Protein AF-A0A9X8CIL0-F1 (afdb_monomer)

Mean predicted aligned error: 16.23 Å

Structure (mmCIF, N/CA/C/O backbone):
data_AF-A0A9X8CIL0-F1
#
_entry.id   AF-A0A9X8CIL0-F1
#
loop_
_atom_site.group_PDB
_atom_site.id
_atom_site.type_symbol
_atom_site.label_atom_id
_atom_site.label_alt_id
_atom_site.label_comp_id
_atom_site.label_asym_id
_atom_site.label_entity_id
_atom_site.label_seq_id
_atom_site.pdbx_PDB_ins_code
_atom_site.Cartn_x
_atom_site.Cartn_y
_atom_site.Cartn_z
_atom_site.occupancy
_atom_site.B_iso_or_equiv
_atom_site.auth_seq_id
_atom_site.auth_comp_id
_atom_site.auth_asym_id
_atom_site.auth_atom_id
_atom_site.pdbx_PDB_model_num
ATOM 1 N N . MET A 1 1 ? 3.714 -6.553 30.410 1.00 63.22 1 MET A N 1
ATOM 2 C CA . MET A 1 1 ? 3.442 -5.427 31.327 1.00 63.22 1 MET A CA 1
ATOM 3 C C . MET A 1 1 ? 3.925 -4.165 30.640 1.00 63.22 1 MET A C 1
ATOM 5 O O . MET A 1 1 ? 5.081 -4.136 30.245 1.00 63.22 1 MET A O 1
ATOM 9 N N . TYR A 1 2 ? 3.040 -3.202 30.401 1.00 79.81 2 TYR A N 1
ATOM 10 C CA . TYR A 1 2 ? 3.332 -2.028 29.572 1.00 79.81 2 TYR A CA 1
ATOM 11 C C . TYR A 1 2 ? 3.562 -0.793 30.448 1.00 79.81 2 TYR A C 1
ATOM 13 O O . TYR A 1 2 ? 2.847 -0.608 31.434 1.00 79.81 2 TYR A O 1
ATOM 21 N N . PHE A 1 3 ? 4.545 0.037 30.103 1.00 85.00 3 PHE A N 1
ATOM 22 C CA . PHE A 1 3 ? 4.843 1.273 30.824 1.00 85.00 3 PHE A CA 1
ATOM 23 C C . PHE A 1 3 ? 4.542 2.475 29.939 1.00 85.00 3 PHE A C 1
ATOM 25 O O . PHE A 1 3 ? 5.151 2.633 28.888 1.00 85.00 3 PHE A O 1
ATOM 32 N N . PHE A 1 4 ? 3.631 3.331 30.386 1.00 86.31 4 PHE A N 1
ATOM 33 C CA . PHE A 1 4 ? 3.422 4.637 29.782 1.00 86.31 4 PHE A CA 1
ATOM 34 C C . PHE A 1 4 ? 4.534 5.583 30.207 1.00 86.31 4 PHE A C 1
ATOM 36 O O . PHE A 1 4 ? 4.760 5.781 31.404 1.00 86.31 4 PHE A O 1
ATOM 43 N N . THR A 1 5 ? 5.202 6.166 29.217 1.00 90.19 5 THR A N 1
ATOM 44 C CA . THR A 1 5 ? 6.208 7.211 29.400 1.00 90.19 5 THR A CA 1
ATOM 45 C C . THR A 1 5 ? 5.587 8.601 29.258 1.00 90.19 5 THR A C 1
ATOM 47 O O . THR A 1 5 ? 4.488 8.759 28.720 1.00 90.19 5 THR A O 1
ATOM 50 N N . GLU A 1 6 ? 6.297 9.643 29.702 1.00 89.88 6 GLU A N 1
ATOM 51 C CA . GLU A 1 6 ? 5.880 11.029 29.452 1.00 89.88 6 GLU A CA 1
ATOM 52 C C . GLU A 1 6 ? 5.698 11.292 27.951 1.00 89.88 6 GLU A C 1
ATOM 54 O O . GLU A 1 6 ? 4.745 11.958 27.543 1.00 89.88 6 GLU A O 1
ATOM 59 N N . LYS A 1 7 ? 6.593 10.751 27.115 1.00 86.56 7 LYS A N 1
ATOM 60 C CA . LYS A 1 7 ? 6.551 10.946 25.663 1.00 86.56 7 LYS A CA 1
ATOM 61 C C . LYS A 1 7 ? 5.244 10.420 25.069 1.00 86.56 7 LYS A C 1
ATOM 63 O O . LYS A 1 7 ? 4.648 11.102 24.233 1.00 86.56 7 LYS A O 1
ATOM 68 N N . ASP A 1 8 ? 4.777 9.265 25.541 1.00 86.62 8 ASP A N 1
ATOM 69 C CA . ASP A 1 8 ? 3.512 8.667 25.106 1.00 86.62 8 ASP A CA 1
ATOM 70 C C . ASP A 1 8 ? 2.330 9.564 25.478 1.00 86.62 8 ASP A C 1
ATOM 72 O O . ASP A 1 8 ? 1.506 9.901 24.626 1.00 86.62 8 ASP A O 1
ATOM 76 N N . LEU A 1 9 ? 2.289 10.030 26.7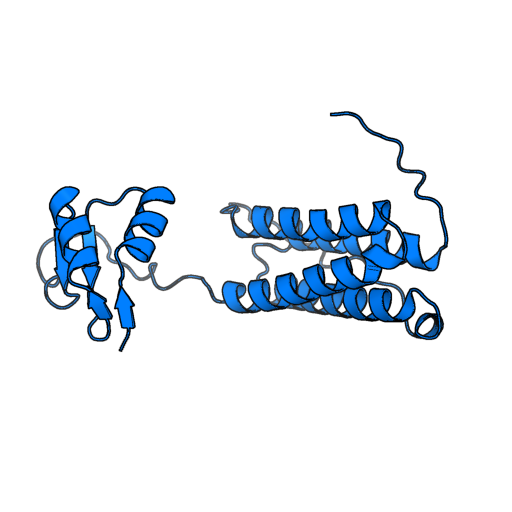29 1.00 87.88 9 LEU A N 1
ATOM 77 C CA . LEU A 1 9 ? 1.224 10.903 27.220 1.00 87.88 9 LEU A CA 1
ATOM 78 C C . LEU A 1 9 ? 1.216 12.265 26.527 1.00 87.88 9 LEU A C 1
ATOM 80 O O . LEU A 1 9 ? 0.153 12.764 26.164 1.00 87.88 9 LEU A O 1
ATOM 84 N N . ARG A 1 10 ? 2.388 12.856 26.280 1.00 86.88 10 ARG A N 1
ATOM 85 C CA . ARG A 1 10 ? 2.525 14.129 25.562 1.00 86.88 10 ARG A CA 1
ATOM 86 C C . ARG A 1 10 ? 2.053 13.997 24.117 1.00 86.88 10 ARG A C 1
ATOM 88 O O . ARG A 1 10 ? 1.384 14.895 23.607 1.00 86.88 10 ARG A O 1
ATOM 95 N N . MET A 1 11 ? 2.372 12.880 23.463 1.00 85.31 11 MET A N 1
ATOM 96 C CA . MET A 1 11 ? 1.901 12.590 22.111 1.00 85.31 11 MET A CA 1
ATOM 97 C C . MET A 1 11 ? 0.379 12.411 22.076 1.00 85.31 11 MET A C 1
ATOM 99 O O . MET A 1 11 ? -0.273 12.997 21.213 1.00 85.31 11 MET A O 1
ATOM 103 N N . MET A 1 12 ? -0.197 11.666 23.026 1.00 86.31 12 MET A N 1
ATOM 104 C CA . MET A 1 12 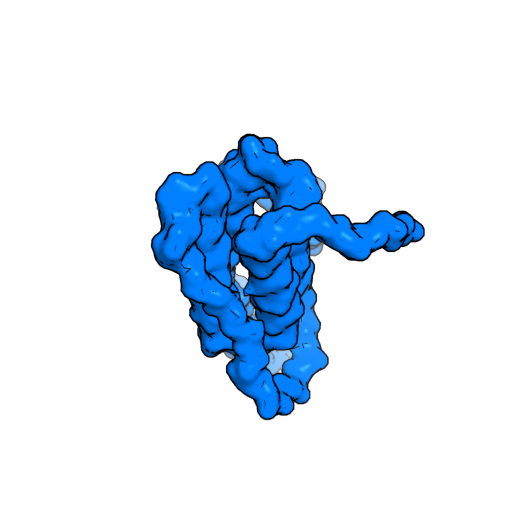? -1.651 11.515 23.155 1.00 86.31 12 MET A CA 1
ATOM 105 C C . MET A 1 12 ? -2.335 12.862 23.408 1.00 86.31 12 MET A C 1
ATOM 107 O O . MET A 1 12 ? -3.288 13.206 22.714 1.00 86.31 12 MET A O 1
ATOM 111 N N . TYR A 1 13 ? -1.798 13.664 24.330 1.00 84.94 13 TYR A N 1
ATOM 112 C CA . TYR A 1 13 ? -2.368 14.955 24.714 1.00 84.94 13 TYR A CA 1
ATOM 113 C C . TYR A 1 13 ? -2.290 15.986 23.579 1.00 84.94 13 TYR A C 1
ATOM 115 O O . TYR A 1 13 ? -3.184 16.814 23.428 1.00 84.94 13 TYR A O 1
ATOM 123 N N . LYS A 1 14 ? -1.242 15.922 22.742 1.00 85.12 14 LYS A N 1
ATOM 124 C CA . LYS A 1 14 ? -1.115 16.753 21.533 1.00 85.12 14 LYS A CA 1
ATOM 125 C C . LYS A 1 14 ? -2.154 16.386 20.470 1.00 85.12 14 LYS A C 1
ATOM 127 O O . LYS A 1 14 ? -2.625 17.277 19.773 1.00 85.12 14 LYS A O 1
ATOM 132 N N . LYS A 1 15 ? -2.490 15.098 20.331 1.00 82.44 15 LYS A N 1
ATOM 133 C CA . LYS A 1 15 ? -3.525 14.632 19.392 1.00 82.44 15 LYS A CA 1
ATOM 134 C C . LYS A 1 15 ? -4.920 15.056 19.847 1.00 82.44 15 LYS A C 1
ATOM 136 O O . LYS A 1 15 ? -5.715 15.507 19.033 1.00 82.44 15 LYS A O 1
ATOM 141 N N . LYS A 1 16 ? -5.210 14.917 21.142 1.00 78.19 16 LYS A N 1
ATOM 142 C CA . LYS A 1 16 ? -6.471 15.341 21.754 1.00 78.19 16 LYS A CA 1
ATOM 143 C C . LYS A 1 16 ? -6.231 15.618 23.231 1.00 78.19 16 LYS A C 1
ATOM 145 O O . LYS A 1 16 ? -5.762 14.737 23.946 1.00 78.19 16 LYS A O 1
ATOM 150 N N . ALA A 1 17 ? -6.561 16.819 23.697 1.00 83.81 17 ALA A N 1
ATOM 151 C CA . ALA A 1 17 ? -6.482 17.126 25.119 1.00 83.81 17 ALA A CA 1
ATOM 152 C C . ALA A 1 17 ? -7.499 16.275 25.900 1.00 83.81 17 ALA A C 1
ATOM 154 O O . ALA A 1 17 ? -8.640 16.106 25.468 1.00 83.81 17 ALA A O 1
ATOM 155 N N . PHE A 1 18 ? -7.084 15.751 27.050 1.00 86.31 18 PHE A N 1
ATOM 156 C CA . PHE A 1 18 ? -7.921 14.956 27.948 1.00 86.31 18 PHE A CA 1
ATOM 157 C C . PHE A 1 18 ? -7.715 15.402 29.395 1.00 86.31 18 PHE A C 1
ATOM 159 O O . PHE A 1 18 ? -6.647 15.891 29.757 1.00 86.31 18 PHE A O 1
ATOM 166 N N . ASN A 1 19 ? -8.749 15.240 30.215 1.00 84.62 19 ASN A N 1
ATOM 167 C CA . ASN A 1 19 ? -8.757 15.556 31.646 1.00 84.62 19 ASN A CA 1
ATOM 168 C C . ASN A 1 19 ? -8.758 14.301 32.533 1.00 84.62 19 ASN A C 1
ATOM 170 O O . ASN A 1 19 ? -8.548 14.412 33.734 1.00 84.62 19 ASN A O 1
ATOM 174 N N . GLN A 1 20 ? -8.943 13.116 31.946 1.00 84.06 20 GLN A N 1
ATOM 175 C CA . GLN A 1 20 ? -8.921 11.838 32.647 1.00 84.06 20 GLN A CA 1
ATOM 176 C C . GLN A 1 20 ? -8.037 10.836 31.898 1.00 84.06 20 GLN A C 1
ATOM 178 O O . GLN A 1 20 ? -8.092 10.738 30.671 1.00 84.06 20 GLN A O 1
ATOM 183 N N . PHE A 1 21 ? -7.237 10.077 32.643 1.00 85.81 21 PHE A N 1
ATOM 184 C CA . PHE A 1 21 ? -6.416 8.982 32.142 1.00 85.81 21 PHE A CA 1
ATOM 185 C C . PHE A 1 21 ? -6.775 7.687 32.880 1.00 85.81 21 PHE A C 1
ATOM 187 O O . PHE A 1 21 ? -6.731 7.618 34.111 1.00 85.81 21 PHE A O 1
ATOM 194 N N . VAL A 1 22 ? -7.161 6.654 32.132 1.00 85.44 22 VAL A N 1
ATOM 195 C CA . VAL A 1 22 ? -7.577 5.365 32.699 1.00 85.44 22 VAL A CA 1
ATOM 196 C C . VAL A 1 22 ? -6.427 4.370 32.589 1.00 85.44 22 VAL A C 1
ATOM 198 O O . VAL A 1 22 ? -5.956 4.087 31.491 1.00 85.44 22 VAL A O 1
ATOM 201 N N . LEU A 1 23 ? -5.989 3.822 33.723 1.00 83.06 23 LEU A N 1
ATOM 202 C CA . LEU A 1 23 ? -4.972 2.770 33.777 1.00 83.06 23 LEU A CA 1
ATOM 203 C C . LEU A 1 23 ? -5.616 1.382 33.801 1.00 83.06 23 LEU A C 1
ATOM 205 O O . LEU A 1 23 ? -6.439 1.064 34.670 1.00 83.06 23 LEU A O 1
ATOM 209 N N . GLU A 1 24 ? -5.198 0.521 32.873 1.00 82.00 24 GLU A N 1
ATOM 210 C CA . GLU A 1 24 ? -5.578 -0.891 32.877 1.00 82.00 24 GLU A CA 1
ATOM 211 C C . GLU A 1 24 ? -4.682 -1.745 33.789 1.00 82.00 24 GLU A C 1
ATOM 213 O O . GLU A 1 24 ? -3.541 -1.399 34.085 1.00 82.00 24 GLU A O 1
ATOM 218 N N . LYS A 1 25 ? -5.170 -2.930 34.197 1.00 73.75 25 LYS A N 1
ATOM 219 C CA . LYS A 1 25 ? -4.505 -3.818 35.181 1.00 73.75 25 LYS A CA 1
ATOM 220 C C . LYS A 1 25 ? -3.065 -4.225 34.812 1.00 73.75 25 LYS A C 1
ATOM 222 O O . LYS A 1 25 ? -2.292 -4.569 35.702 1.00 73.75 25 LYS A O 1
ATOM 227 N N . HIS A 1 26 ? -2.703 -4.196 33.528 1.00 77.44 26 HIS A N 1
ATOM 228 C CA . HIS A 1 26 ? -1.381 -4.596 33.020 1.00 77.44 26 HIS A CA 1
ATOM 229 C C . HIS A 1 26 ? -0.495 -3.411 32.600 1.00 77.44 26 HIS A C 1
ATOM 231 O O . HIS A 1 26 ? 0.595 -3.624 32.050 1.00 77.44 26 HIS A O 1
ATOM 237 N N . GLN A 1 27 ? -0.956 -2.184 32.854 1.00 83.81 27 GLN A N 1
ATOM 238 C CA . GLN A 1 27 ? -0.285 -0.937 32.510 1.00 83.81 27 GLN A CA 1
ATOM 239 C C . GLN A 1 27 ? 0.228 -0.247 33.779 1.00 83.81 27 GLN A C 1
ATOM 241 O O . GLN A 1 27 ? -0.421 -0.262 34.824 1.00 83.81 27 GLN A O 1
ATOM 246 N N . LYS A 1 28 ? 1.408 0.364 33.697 1.00 85.62 28 LYS A N 1
ATOM 247 C CA . LYS A 1 28 ? 1.953 1.229 34.748 1.00 85.62 28 LYS A CA 1
ATOM 248 C C . LYS A 1 28 ? 2.446 2.537 34.151 1.00 85.62 28 LYS A C 1
ATOM 250 O O . LYS A 1 28 ? 2.766 2.608 32.972 1.00 85.62 28 LYS A O 1
ATOM 255 N N . LEU A 1 29 ? 2.518 3.565 34.983 1.00 88.06 29 LEU A N 1
ATOM 256 C CA . LEU A 1 29 ? 3.155 4.832 34.641 1.00 88.06 29 LEU A CA 1
ATOM 257 C C . LEU A 1 29 ? 4.622 4.786 35.064 1.00 88.06 29 LEU A C 1
ATOM 259 O O . LEU A 1 29 ? 4.938 4.274 36.143 1.00 88.06 29 LEU A O 1
ATOM 263 N N . THR A 1 30 ? 5.508 5.352 34.249 1.00 88.75 30 THR A N 1
ATOM 264 C CA . THR A 1 30 ? 6.827 5.756 34.742 1.00 88.75 30 THR A CA 1
ATOM 265 C C . THR A 1 30 ? 6.688 6.956 35.695 1.00 88.75 30 THR A C 1
ATOM 267 O O . THR A 1 30 ? 5.663 7.648 35.674 1.00 88.75 30 THR A O 1
ATOM 270 N N . PRO A 1 31 ? 7.692 7.239 36.545 1.00 87.38 31 PRO A N 1
ATOM 271 C CA . PRO A 1 31 ? 7.674 8.424 37.407 1.00 87.38 31 PRO A CA 1
ATOM 272 C C . PRO A 1 31 ? 7.457 9.730 36.627 1.00 87.38 31 PRO A C 1
ATOM 274 O O . PRO A 1 31 ? 6.641 10.556 37.028 1.00 87.38 31 PRO A O 1
ATOM 277 N N . GLU A 1 32 ? 8.109 9.867 35.471 1.00 85.06 32 GLU A N 1
ATOM 278 C CA . GLU A 1 32 ? 7.969 11.019 34.569 1.00 85.06 32 GLU A CA 1
ATOM 279 C C . GLU A 1 32 ? 6.542 11.145 34.011 1.00 85.06 32 GLU A C 1
ATOM 281 O O . GLU A 1 32 ? 5.958 12.226 33.999 1.00 85.06 32 GLU A O 1
ATOM 286 N N . ALA A 1 33 ? 5.921 10.024 33.629 1.00 88.38 33 ALA A N 1
ATOM 287 C CA . ALA A 1 33 ? 4.539 10.010 33.158 1.00 88.38 33 ALA A CA 1
ATOM 288 C C . ALA A 1 33 ? 3.548 10.436 34.253 1.00 88.38 33 ALA A C 1
ATOM 290 O O . ALA A 1 33 ? 2.592 11.163 33.988 1.00 88.38 33 ALA A O 1
ATOM 291 N N . LYS A 1 34 ? 3.791 10.025 35.503 1.00 86.81 34 LYS A N 1
ATOM 292 C CA . LYS A 1 34 ? 2.981 10.446 36.652 1.00 86.81 34 LYS A CA 1
ATOM 293 C C . LYS A 1 34 ? 3.112 11.953 36.910 1.00 86.81 34 LYS A C 1
ATOM 295 O O . LYS A 1 34 ? 2.104 12.603 37.198 1.00 86.81 34 LYS A O 1
ATOM 300 N N . GLN A 1 35 ? 4.321 12.502 36.773 1.00 85.81 35 GLN A N 1
ATOM 301 C CA . GLN A 1 35 ? 4.572 13.939 36.909 1.00 85.81 35 GLN A CA 1
ATOM 302 C C . GLN A 1 35 ? 3.801 14.732 35.849 1.00 85.81 35 GLN A C 1
ATOM 304 O O . GLN A 1 35 ? 3.056 15.644 36.191 1.00 85.81 35 GLN A O 1
ATOM 309 N N . PHE A 1 36 ? 3.872 14.306 34.586 1.00 89.12 36 PHE A N 1
ATOM 310 C CA . PHE A 1 36 ? 3.152 14.943 33.483 1.00 89.12 36 PHE A CA 1
ATOM 311 C C . PHE A 1 36 ? 1.634 15.029 33.711 1.00 89.12 36 PHE A C 1
ATOM 313 O O . PHE A 1 36 ? 1.028 16.075 33.469 1.00 89.12 36 PHE A O 1
ATOM 320 N N . LEU A 1 37 ? 1.008 13.945 34.187 1.00 88.50 37 LEU A N 1
ATOM 321 C CA . LEU A 1 37 ? -0.432 13.930 34.481 1.00 88.50 37 LEU A CA 1
ATOM 322 C C . LEU A 1 37 ? -0.781 14.885 35.628 1.00 88.50 37 LEU A C 1
ATOM 324 O O . LEU A 1 37 ? -1.788 15.587 35.559 1.00 88.50 37 LEU A O 1
ATOM 328 N N . SER A 1 38 ? 0.084 14.957 36.642 1.00 86.50 38 SER A N 1
ATOM 329 C CA . SER A 1 38 ? -0.092 15.837 37.802 1.00 86.50 38 SER A CA 1
ATOM 330 C C . SER A 1 38 ? 0.020 17.313 37.406 1.00 86.50 38 SER A C 1
ATOM 332 O O . SER A 1 38 ? -0.853 18.110 37.749 1.00 86.50 38 SER A O 1
ATOM 334 N N . ASP A 1 39 ? 1.028 17.665 36.603 1.00 88.56 39 ASP A N 1
ATOM 335 C CA . ASP A 1 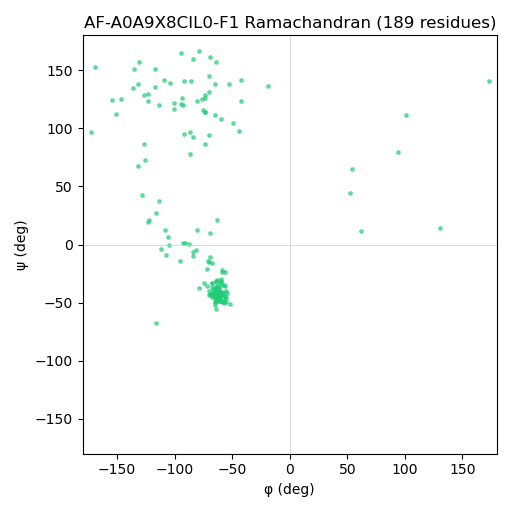39 ? 1.256 19.030 36.107 1.00 88.56 39 ASP A CA 1
ATOM 336 C C . ASP A 1 39 ? 0.077 19.541 35.263 1.00 88.56 39 ASP A C 1
ATOM 338 O O . ASP A 1 39 ? -0.255 20.728 35.273 1.00 88.56 39 ASP A O 1
ATOM 342 N N . ARG A 1 40 ? -0.589 18.634 34.540 1.00 84.44 40 ARG A N 1
ATOM 343 C CA . ARG A 1 40 ? -1.749 18.933 33.690 1.00 84.44 40 ARG A CA 1
ATOM 344 C C . ARG A 1 40 ? -3.096 18.803 34.405 1.00 84.44 40 ARG A C 1
ATOM 346 O O . ARG A 1 40 ? -4.115 19.037 33.759 1.00 84.44 40 ARG A O 1
ATOM 353 N N . LYS A 1 41 ? -3.107 18.465 35.702 1.00 85.25 41 LYS A N 1
ATOM 354 C CA . LYS A 1 41 ? -4.318 18.181 36.496 1.00 85.25 41 LYS A CA 1
ATOM 355 C C . LYS A 1 41 ? -5.226 17.138 35.830 1.00 85.25 41 LYS A C 1
ATOM 357 O O . LYS A 1 41 ? -6.433 17.332 35.726 1.00 85.25 41 LYS A O 1
ATOM 362 N N . 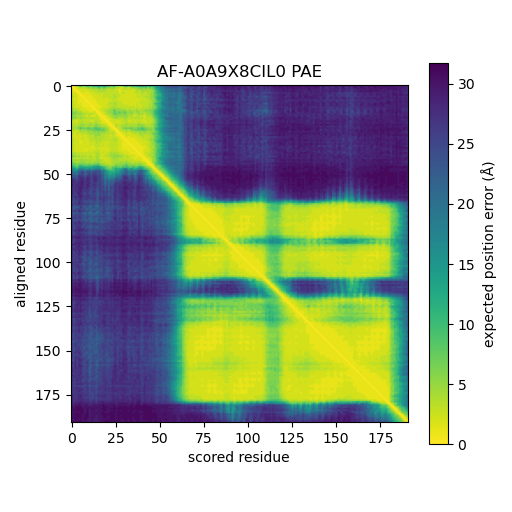ILE A 1 42 ? -4.622 16.069 35.320 1.00 86.25 42 ILE A N 1
ATOM 363 C CA . ILE A 1 42 ? -5.328 14.965 34.673 1.00 86.25 42 ILE A CA 1
ATOM 364 C C . ILE A 1 42 ? -5.581 13.881 35.716 1.00 86.25 42 ILE A C 1
ATOM 366 O O . ILE A 1 42 ? -4.634 13.329 36.282 1.00 86.25 42 ILE A O 1
ATOM 370 N N . ASP A 1 43 ? -6.849 13.549 35.937 1.00 83.19 43 ASP A N 1
ATOM 371 C CA . ASP A 1 43 ? -7.243 12.560 36.934 1.00 83.19 43 ASP A CA 1
ATOM 372 C C . ASP A 1 43 ? -6.906 11.145 36.467 1.00 83.19 43 ASP A C 1
ATOM 374 O O . ASP A 1 43 ? -7.268 10.720 35.367 1.00 83.19 43 ASP A O 1
ATOM 378 N N . VAL A 1 44 ? -6.221 10.390 37.324 1.00 82.19 44 VAL A N 1
ATOM 379 C CA . VAL A 1 44 ? -5.830 9.009 37.039 1.00 82.19 44 VAL A CA 1
ATOM 380 C C . VAL A 1 44 ? -6.794 8.063 37.731 1.00 82.19 44 VAL A C 1
ATOM 382 O O . VAL A 1 44 ? -6.850 8.012 38.956 1.00 82.19 44 VAL A O 1
ATOM 385 N N . THR A 1 45 ? -7.527 7.278 36.947 1.00 79.38 45 THR A N 1
ATOM 386 C CA . THR A 1 45 ? -8.491 6.301 37.476 1.00 79.38 45 THR A CA 1
ATOM 387 C C . THR A 1 45 ? -8.077 4.888 37.104 1.00 79.38 45 THR A C 1
ATOM 389 O O . THR A 1 45 ? -7.688 4.611 35.970 1.00 79.38 45 THR A O 1
ATOM 392 N N . ASN A 1 46 ? -8.151 3.973 38.067 1.00 72.50 46 ASN A N 1
ATOM 393 C CA . ASN A 1 46 ? -7.966 2.553 37.802 1.00 72.50 46 ASN A CA 1
ATOM 394 C C . ASN A 1 46 ? -9.308 1.956 37.372 1.00 72.50 46 ASN A C 1
ATOM 396 O O . ASN A 1 46 ? -10.340 2.257 37.969 1.00 72.50 46 ASN A O 1
ATOM 400 N N . LYS A 1 47 ? -9.294 1.047 36.391 1.00 59.84 47 LYS A N 1
ATOM 401 C CA . LYS A 1 47 ? -10.478 0.344 35.840 1.00 59.84 47 LYS A CA 1
ATOM 402 C C . LYS A 1 47 ? -11.229 -0.563 36.851 1.00 59.84 47 LYS A C 1
ATOM 404 O O . LYS A 1 47 ? -11.886 -1.512 36.448 1.00 59.84 47 LYS A O 1
ATOM 409 N N . LYS A 1 48 ? -11.080 -0.351 38.165 1.00 51.44 48 LYS A N 1
ATOM 410 C CA . LYS A 1 48 ? -11.770 -1.087 39.240 1.00 51.44 48 LYS A CA 1
ATOM 411 C C . LYS A 1 48 ? -12.786 -0.244 40.030 1.00 51.44 48 LYS A C 1
ATOM 413 O O . LYS A 1 48 ? -13.451 -0.813 40.881 1.00 51.44 48 LYS A O 1
ATOM 418 N N . GLU A 1 49 ? -12.924 1.058 39.766 1.00 46.50 49 GLU A N 1
ATOM 419 C CA . GLU A 1 49 ? -13.780 1.957 40.571 1.00 46.50 49 GLU A CA 1
ATOM 420 C C . GLU A 1 49 ? -14.771 2.779 39.729 1.00 46.50 49 GLU A C 1
ATOM 422 O O . GLU A 1 49 ? -14.980 3.967 39.958 1.00 46.50 49 GLU A O 1
ATOM 427 N N . LYS A 1 50 ? -15.405 2.150 38.738 1.00 43.09 50 LYS A N 1
ATOM 428 C CA . LYS A 1 50 ? -16.634 2.684 38.135 1.00 43.09 50 LYS A CA 1
ATOM 429 C C . LYS A 1 50 ? -17.674 1.580 38.046 1.00 43.09 50 LYS A C 1
ATOM 431 O O . LYS A 1 50 ? -18.019 1.141 36.964 1.00 43.09 50 LYS A O 1
ATOM 436 N N . ASP A 1 51 ? -18.140 1.155 39.210 1.00 46.38 51 ASP A N 1
ATOM 437 C CA . ASP A 1 51 ? -19.462 0.566 39.341 1.00 46.38 51 ASP A CA 1
ATOM 438 C C . ASP A 1 51 ? -20.181 1.336 40.451 1.00 46.38 51 ASP A C 1
ATOM 440 O O . ASP A 1 51 ? -19.659 1.468 41.558 1.00 46.38 51 ASP A O 1
ATOM 444 N N . ILE A 1 52 ? -21.393 1.791 40.126 1.00 46.31 52 ILE A N 1
ATOM 445 C CA . ILE A 1 52 ? -22.413 2.446 40.962 1.00 46.31 52 ILE A CA 1
ATOM 446 C C . ILE A 1 52 ? -22.487 3.985 40.829 1.00 46.31 52 ILE A C 1
ATOM 448 O O . ILE A 1 52 ? -21.656 4.733 41.335 1.00 46.31 52 ILE A O 1
ATOM 452 N N . ALA A 1 53 ? -23.619 4.397 40.234 1.00 39.50 53 ALA A N 1
ATOM 453 C CA . ALA A 1 53 ? -24.271 5.715 40.214 1.00 39.50 53 ALA A CA 1
ATOM 454 C C . ALA A 1 53 ? -23.963 6.658 39.031 1.00 39.50 53 ALA A C 1
ATOM 456 O O . ALA A 1 53 ? -23.275 7.663 39.17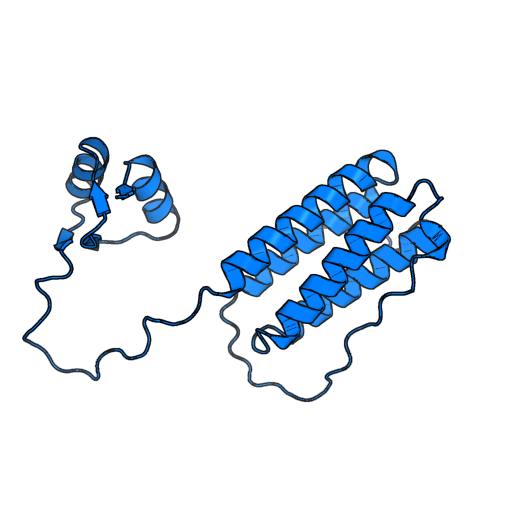8 1.00 39.50 53 ALA A O 1
ATOM 457 N N . ASN A 1 54 ? -24.598 6.434 37.875 1.00 35.00 54 ASN A N 1
ATOM 458 C CA . ASN A 1 54 ? -25.867 7.100 37.532 1.00 35.00 54 ASN A CA 1
ATOM 459 C C . ASN A 1 54 ? -26.293 6.804 36.086 1.00 35.00 54 ASN A C 1
ATOM 461 O O . ASN A 1 54 ? -25.476 6.762 35.177 1.00 35.00 54 ASN A O 1
ATOM 465 N N . ASN A 1 55 ? -27.604 6.612 35.938 1.00 42.59 55 ASN A N 1
ATOM 466 C CA . ASN A 1 55 ? -28.359 6.332 34.720 1.00 42.59 55 ASN A CA 1
ATOM 467 C C . ASN A 1 55 ? -27.948 7.158 33.491 1.00 42.59 55 ASN A C 1
ATOM 469 O O . ASN A 1 55 ? -28.088 8.375 33.506 1.00 42.59 55 ASN A O 1
ATOM 473 N N . GLU A 1 56 ? -27.591 6.459 32.417 1.00 35.78 56 GLU A N 1
ATOM 474 C CA . GLU A 1 56 ? -28.077 6.596 31.033 1.00 35.78 56 GLU A CA 1
ATOM 475 C C . GLU A 1 56 ? -27.541 5.376 30.252 1.00 35.78 56 GLU A C 1
ATOM 477 O O . GLU A 1 56 ? -26.575 4.774 30.716 1.00 35.78 56 GLU A O 1
ATOM 482 N N . PRO A 1 57 ? -28.200 4.897 29.175 1.00 43.69 57 PRO A N 1
ATOM 483 C CA . PRO A 1 57 ? -28.006 3.538 28.669 1.00 43.69 57 PRO A CA 1
ATOM 484 C C . PRO A 1 57 ? -26.549 3.309 28.268 1.00 43.69 57 PRO A C 1
ATOM 486 O O . PRO A 1 57 ? -26.043 3.836 27.274 1.00 43.69 57 PRO A O 1
ATOM 489 N N . ASP A 1 58 ? -25.898 2.516 29.107 1.00 34.69 58 ASP A N 1
ATOM 490 C CA . ASP A 1 58 ? -24.480 2.254 29.091 1.00 34.69 58 ASP A CA 1
ATOM 491 C C . ASP A 1 58 ? -24.138 1.293 27.944 1.00 34.69 58 ASP A C 1
ATOM 493 O O . ASP A 1 58 ? -24.569 0.144 27.880 1.00 34.69 58 ASP A O 1
ATOM 497 N N . THR A 1 59 ? -23.359 1.838 27.013 1.00 39.66 59 THR A N 1
ATOM 498 C CA . THR A 1 59 ? -22.053 1.276 26.648 1.00 39.66 59 THR A CA 1
ATOM 499 C C . THR A 1 59 ? -21.990 -0.200 26.232 1.00 39.66 59 THR A C 1
ATOM 501 O O . THR A 1 59 ? -21.205 -0.984 26.751 1.00 39.66 59 THR A O 1
ATOM 504 N N . GLU A 1 60 ? -22.635 -0.528 25.110 1.00 40.78 60 GLU A N 1
ATOM 505 C CA . GLU A 1 60 ? -22.134 -1.577 24.194 1.00 40.78 60 GLU A CA 1
ATOM 506 C C . GLU A 1 60 ? -21.230 -1.027 23.063 1.00 40.78 60 GLU A C 1
ATOM 508 O O . GLU A 1 60 ? -20.721 -1.782 22.241 1.00 40.78 60 GLU A O 1
ATOM 513 N N . LYS A 1 61 ? -20.956 0.287 23.009 1.00 42.88 61 LYS A N 1
ATOM 514 C CA . LYS A 1 61 ? -20.248 0.943 21.881 1.00 42.88 61 LYS A CA 1
ATOM 515 C C . LYS A 1 61 ? -18.862 1.523 22.199 1.00 42.88 61 LYS A C 1
ATOM 517 O O . LYS A 1 61 ? -18.496 2.572 21.680 1.00 42.88 61 LYS A O 1
ATOM 522 N N . GLN A 1 62 ? -18.064 0.868 23.040 1.00 36.31 62 GLN A N 1
ATOM 523 C CA . GLN A 1 62 ? -16.635 1.220 23.193 1.00 36.31 62 GLN A CA 1
ATOM 524 C C . GLN A 1 62 ? -15.683 0.046 22.922 1.00 36.31 62 GLN A C 1
ATOM 526 O O . GLN A 1 62 ? -14.515 0.083 23.298 1.00 36.31 62 GLN A O 1
ATOM 531 N N . ALA A 1 63 ? -16.176 -0.975 22.215 1.00 42.62 63 ALA A N 1
ATOM 532 C CA . ALA A 1 63 ? -15.388 -2.074 21.654 1.00 42.62 63 ALA A CA 1
ATOM 533 C C . ALA A 1 63 ? -15.427 -2.096 20.109 1.00 42.62 63 ALA A C 1
ATOM 535 O O . ALA A 1 63 ? -15.286 -3.141 19.488 1.00 42.62 63 ALA A O 1
ATOM 536 N N . THR A 1 64 ? -15.624 -0.940 19.478 1.00 42.19 64 THR A N 1
ATOM 537 C CA . THR A 1 64 ? -15.618 -0.742 18.018 1.00 42.19 64 THR A CA 1
ATOM 538 C C . THR A 1 64 ? -14.549 0.319 17.727 1.00 42.19 64 THR A C 1
ATOM 540 O O . THR A 1 64 ? -14.583 1.362 18.366 1.00 42.19 64 THR A O 1
ATOM 543 N N . ASN A 1 65 ? -13.568 0.225 16.833 1.00 53.53 65 ASN A N 1
ATOM 544 C CA . ASN A 1 65 ? -13.313 -0.659 15.706 1.00 53.53 65 ASN A CA 1
ATOM 545 C C . ASN A 1 65 ? -11.874 -0.312 15.228 1.00 53.53 65 ASN A C 1
ATOM 547 O O . ASN A 1 65 ? -11.677 0.706 14.567 1.00 53.53 65 ASN A O 1
ATOM 551 N N . THR A 1 66 ? -10.843 -1.054 15.649 1.00 65.38 66 THR A N 1
ATOM 552 C CA . THR A 1 66 ? -9.431 -0.811 15.254 1.00 65.38 66 THR A CA 1
ATOM 553 C C . THR A 1 66 ? -8.787 -2.025 14.589 1.00 65.38 66 THR A C 1
ATOM 555 O O . THR A 1 66 ? -7.565 -2.136 14.512 1.00 65.38 66 THR A O 1
ATOM 558 N N . GLU A 1 67 ? -9.598 -2.939 14.059 1.00 77.56 67 GLU A N 1
ATOM 559 C CA . GLU A 1 67 ? -9.107 -4.112 13.330 1.00 77.56 67 GLU A CA 1
ATOM 560 C C . GLU A 1 67 ? -8.372 -3.716 12.041 1.00 77.56 67 GLU A C 1
ATOM 562 O O . GLU A 1 67 ? -7.373 -4.337 11.671 1.00 77.56 67 GLU A O 1
ATOM 567 N N . TRP A 1 68 ? -8.777 -2.612 11.406 1.00 83.31 68 TRP A N 1
ATOM 568 C CA . TRP A 1 68 ? -8.111 -2.073 10.221 1.00 83.31 68 TRP A CA 1
ATOM 569 C C . TRP A 1 68 ? -6.702 -1.530 10.497 1.00 83.31 68 TRP A C 1
ATOM 571 O O . TRP A 1 68 ? -5.943 -1.376 9.544 1.00 83.31 68 TRP A O 1
ATOM 581 N N . ILE A 1 69 ? -6.299 -1.282 11.756 1.00 87.94 69 ILE A N 1
ATOM 582 C CA . ILE A 1 69 ? -4.944 -0.785 12.070 1.00 87.94 69 ILE A CA 1
ATOM 583 C C . ILE A 1 69 ? -3.883 -1.772 11.577 1.00 87.94 69 ILE A C 1
ATOM 585 O O . ILE A 1 69 ? -2.912 -1.362 10.950 1.00 87.94 69 ILE A O 1
ATOM 589 N N . GLY A 1 70 ? -4.077 -3.074 11.812 1.00 89.50 70 GLY A N 1
ATOM 590 C CA . GLY A 1 70 ? -3.123 -4.089 11.358 1.00 89.50 70 GLY A CA 1
ATOM 591 C C . GLY A 1 70 ? -3.009 -4.129 9.834 1.00 89.50 70 GLY A C 1
ATOM 592 O O . GLY A 1 70 ? -1.906 -4.165 9.293 1.00 89.50 70 GLY A O 1
ATOM 593 N N . TYR A 1 71 ? -4.146 -4.052 9.140 1.00 92.00 71 TYR A N 1
ATOM 594 C CA . TYR A 1 71 ? -4.179 -3.980 7.680 1.00 92.00 71 TYR A CA 1
ATOM 595 C C . TYR A 1 71 ? -3.497 -2.722 7.151 1.00 92.00 71 TYR A C 1
ATOM 597 O O . TYR A 1 71 ? -2.725 -2.802 6.199 1.00 92.00 71 TYR A O 1
ATOM 605 N N . LYS A 1 72 ? -3.754 -1.579 7.792 1.00 92.25 72 LYS A N 1
ATOM 606 C CA . LYS A 1 72 ? -3.143 -0.302 7.450 1.00 92.25 72 LYS A CA 1
ATOM 607 C C . LYS A 1 72 ? -1.625 -0.374 7.555 1.00 92.25 72 LYS A C 1
ATOM 609 O O . LYS A 1 72 ? -0.965 -0.004 6.601 1.00 92.25 72 LYS A O 1
ATOM 614 N N . GLU A 1 73 ? -1.068 -0.875 8.656 1.00 93.19 73 GLU A N 1
ATOM 615 C CA . GLU A 1 73 ? 0.393 -0.947 8.816 1.00 93.19 73 GLU A CA 1
ATOM 616 C C . GLU A 1 73 ? 1.049 -1.838 7.750 1.00 93.19 73 GLU A C 1
ATOM 618 O O . GLU A 1 73 ? 2.080 -1.478 7.180 1.00 93.19 73 GLU A O 1
ATOM 623 N N . VAL A 1 74 ? 0.426 -2.977 7.422 1.00 95.38 74 VAL A N 1
ATOM 624 C CA . VAL A 1 74 ? 0.906 -3.844 6.335 1.00 95.38 74 VAL A CA 1
ATOM 625 C C . VAL A 1 74 ? 0.828 -3.113 4.996 1.00 95.38 74 VAL A C 1
ATOM 627 O O . VAL A 1 74 ? 1.814 -3.079 4.264 1.00 95.38 74 VAL A O 1
ATOM 630 N N . LEU A 1 75 ? -0.308 -2.492 4.684 1.00 95.69 75 LEU A N 1
ATOM 631 C CA . LEU A 1 75 ? -0.506 -1.742 3.448 1.00 95.69 75 LEU A CA 1
ATOM 632 C C . LEU A 1 75 ? 0.508 -0.597 3.307 1.00 95.69 75 LEU A C 1
ATOM 634 O O . LEU A 1 75 ? 1.180 -0.514 2.280 1.00 95.69 75 LEU A O 1
ATOM 638 N N . SER A 1 76 ? 0.678 0.214 4.351 1.00 95.50 76 SER A N 1
ATOM 639 C CA . SER A 1 76 ? 1.651 1.306 4.399 1.00 95.50 76 SER A CA 1
ATOM 640 C C . SER A 1 76 ? 3.075 0.804 4.169 1.00 95.50 76 SER A C 1
ATOM 642 O O . SER A 1 76 ? 3.832 1.395 3.402 1.00 95.50 76 SER A O 1
ATOM 644 N N . SER A 1 77 ? 3.450 -0.332 4.768 1.00 96.62 77 SER A N 1
ATOM 645 C CA . SER A 1 77 ? 4.779 -0.914 4.550 1.00 96.62 77 SER A CA 1
ATOM 646 C C . SER A 1 77 ? 5.022 -1.308 3.086 1.00 96.62 77 SER A C 1
ATOM 648 O O . SER A 1 77 ? 6.094 -1.034 2.546 1.00 96.62 77 SER A O 1
ATOM 650 N N . GLU A 1 78 ? 4.017 -1.874 2.410 1.00 97.06 78 GLU A N 1
ATOM 651 C CA . GLU A 1 78 ? 4.127 -2.260 0.999 1.00 97.06 78 GLU A CA 1
ATOM 652 C C . GLU A 1 78 ? 4.138 -1.040 0.065 1.00 97.06 78 GLU A C 1
ATOM 654 O O . GLU A 1 78 ? 4.863 -1.044 -0.932 1.00 97.06 78 GLU A O 1
ATOM 659 N N . ILE A 1 79 ? 3.387 0.019 0.393 1.00 96.62 79 ILE A N 1
ATOM 660 C CA . ILE A 1 79 ? 3.397 1.288 -0.353 1.00 96.62 79 ILE A CA 1
ATOM 661 C C . ILE A 1 79 ? 4.764 1.970 -0.244 1.00 96.62 79 ILE A C 1
ATOM 663 O O . ILE A 1 79 ? 5.315 2.407 -1.255 1.00 96.62 79 ILE A O 1
ATOM 667 N N . LEU A 1 80 ? 5.349 2.027 0.954 1.00 95.31 80 LEU A N 1
ATOM 668 C CA . LEU A 1 80 ? 6.678 2.607 1.153 1.00 95.31 80 LEU A CA 1
ATOM 669 C C . LEU A 1 80 ? 7.762 1.806 0.426 1.00 95.31 80 LEU A C 1
ATOM 671 O O . LEU A 1 80 ? 8.665 2.389 -0.173 1.00 95.31 80 LEU A O 1
ATOM 675 N N . GLU A 1 81 ? 7.667 0.478 0.412 1.00 95.12 81 GLU A N 1
ATOM 676 C CA . GLU A 1 81 ? 8.588 -0.344 -0.372 1.00 95.12 81 GLU A CA 1
ATOM 677 C C . GLU A 1 81 ? 8.427 -0.107 -1.881 1.00 95.12 81 GLU A C 1
ATOM 679 O O . GLU A 1 81 ? 9.426 0.039 -2.587 1.00 95.12 81 GLU A O 1
ATOM 684 N N . ALA A 1 82 ? 7.191 0.018 -2.376 1.00 95.38 82 ALA A N 1
ATOM 685 C CA . ALA A 1 82 ? 6.935 0.407 -3.761 1.00 95.38 82 ALA A CA 1
ATOM 686 C C . ALA A 1 82 ? 7.543 1.786 -4.080 1.00 95.38 82 ALA A C 1
ATOM 688 O O . ALA A 1 82 ? 8.193 1.949 -5.112 1.00 95.38 82 ALA A O 1
ATOM 689 N N . TYR A 1 83 ? 7.419 2.761 -3.177 1.00 94.25 83 TYR A N 1
ATOM 690 C CA . TYR A 1 83 ? 8.073 4.062 -3.320 1.00 94.25 83 TYR A CA 1
ATOM 691 C C . TYR A 1 83 ? 9.599 3.920 -3.475 1.00 94.25 83 TYR A C 1
ATOM 693 O O . TYR A 1 83 ? 10.163 4.446 -4.437 1.00 94.25 83 TYR A O 1
ATOM 701 N N . PHE A 1 84 ? 10.261 3.158 -2.596 1.00 92.38 84 PHE A N 1
ATOM 702 C CA . PHE A 1 84 ? 11.714 2.948 -2.663 1.00 92.38 84 PHE A CA 1
ATOM 703 C C . PHE A 1 84 ? 12.163 2.252 -3.955 1.00 92.38 84 PHE A C 1
ATOM 705 O O . PHE A 1 84 ? 13.219 2.572 -4.503 1.00 92.38 84 PHE A O 1
ATOM 712 N N . LEU A 1 85 ? 11.373 1.305 -4.466 1.00 92.25 85 LEU A N 1
ATOM 713 C CA . LEU A 1 85 ? 11.666 0.641 -5.739 1.00 92.25 85 LEU A CA 1
ATOM 714 C C . LEU A 1 85 ? 11.484 1.586 -6.930 1.00 92.25 85 LEU A C 1
ATOM 716 O O . LEU A 1 85 ? 12.298 1.574 -7.853 1.00 92.25 85 LEU A O 1
ATOM 720 N N . GLY A 1 86 ? 10.446 2.424 -6.901 1.00 88.44 86 GLY A N 1
ATOM 721 C CA . GLY A 1 86 ? 10.165 3.389 -7.959 1.00 88.44 86 GLY A CA 1
ATOM 722 C C . GLY A 1 86 ? 11.134 4.569 -8.005 1.00 88.44 86 GLY A C 1
ATOM 723 O O . GLY A 1 86 ? 11.262 5.193 -9.061 1.00 88.44 86 GLY A O 1
ATOM 724 N N . GLU A 1 87 ? 11.832 4.873 -6.904 1.00 84.38 87 GLU A N 1
ATOM 725 C CA . GLU A 1 87 ? 12.744 6.027 -6.812 1.00 84.38 87 GLU A CA 1
ATOM 726 C C . GLU A 1 87 ? 13.859 5.937 -7.857 1.00 84.38 87 GLU A C 1
ATOM 728 O O . GLU A 1 87 ? 14.290 6.941 -8.418 1.00 84.38 87 GLU A O 1
ATOM 733 N N . LYS A 1 88 ? 14.258 4.707 -8.188 1.00 74.06 88 LYS A N 1
ATOM 734 C CA . LYS A 1 88 ? 15.284 4.400 -9.189 1.00 74.06 88 LYS A CA 1
ATOM 735 C C . LYS A 1 88 ? 14.769 4.427 -10.631 1.00 74.06 88 LYS A C 1
ATOM 737 O O . LYS A 1 88 ? 15.557 4.221 -11.547 1.00 74.06 88 LYS A O 1
ATOM 742 N N . ILE A 1 89 ? 13.464 4.619 -10.825 1.00 76.44 89 ILE A N 1
ATOM 743 C CA . ILE A 1 89 ? 12.774 4.432 -12.104 1.00 76.44 89 ILE A CA 1
ATOM 744 C C . ILE A 1 89 ? 12.205 5.769 -12.595 1.00 76.44 89 ILE A C 1
ATOM 746 O O . ILE A 1 89 ? 12.669 6.296 -13.603 1.00 76.44 89 ILE A O 1
ATOM 750 N N . LYS A 1 90 ? 11.200 6.329 -11.904 1.00 80.12 90 LYS A N 1
ATOM 751 C CA . LYS A 1 90 ? 10.457 7.522 -12.359 1.00 80.12 90 LYS A CA 1
ATOM 752 C C . LYS A 1 90 ? 9.925 8.346 -11.177 1.00 80.12 90 LYS A C 1
ATOM 754 O O . LYS A 1 90 ? 8.966 7.944 -10.522 1.00 80.12 90 LYS A O 1
ATOM 759 N N . HIS A 1 91 ? 10.462 9.556 -10.979 1.00 79.50 91 HIS A N 1
ATOM 760 C CA . HIS A 1 91 ? 10.077 10.460 -9.877 1.00 79.50 91 HIS A CA 1
ATOM 761 C C . HIS A 1 91 ? 8.587 10.854 -9.850 1.00 79.50 91 HIS A C 1
ATOM 763 O O . HIS A 1 91 ? 8.004 11.005 -8.779 1.00 79.50 91 HIS A O 1
ATOM 769 N N . LYS A 1 92 ? 7.940 11.018 -11.012 1.00 84.75 92 LYS A N 1
ATOM 770 C CA . LYS A 1 92 ? 6.499 11.336 -11.063 1.00 84.75 92 LYS A CA 1
ATOM 771 C C . LYS A 1 92 ? 5.642 10.183 -10.530 1.00 84.75 92 LYS A C 1
ATOM 773 O O . LYS A 1 92 ? 4.685 10.405 -9.796 1.00 84.75 92 LYS A O 1
ATOM 778 N N . ILE A 1 93 ? 6.022 8.950 -10.861 1.00 88.19 93 ILE A N 1
ATOM 779 C CA . ILE A 1 93 ? 5.314 7.739 -10.437 1.00 88.19 93 ILE A CA 1
ATOM 780 C C . ILE A 1 93 ? 5.474 7.530 -8.933 1.00 88.19 93 ILE A C 1
ATOM 782 O O . ILE A 1 93 ? 4.496 7.246 -8.248 1.00 88.19 93 ILE A O 1
ATOM 786 N N . THR A 1 94 ? 6.675 7.735 -8.390 1.00 89.25 94 THR A N 1
ATOM 787 C CA . THR A 1 94 ? 6.885 7.614 -6.941 1.00 89.25 94 THR A CA 1
ATOM 788 C C . THR A 1 94 ? 6.112 8.636 -6.139 1.00 89.25 94 THR A C 1
ATOM 790 O O . THR A 1 94 ? 5.580 8.293 -5.086 1.00 89.25 94 THR A O 1
ATOM 793 N N . HIS A 1 95 ? 6.001 9.870 -6.631 1.00 89.44 95 HIS A N 1
ATOM 794 C CA . HIS A 1 95 ? 5.179 10.870 -5.967 1.00 89.44 95 HIS A CA 1
ATOM 795 C C . HIS A 1 95 ? 3.714 10.423 -5.886 1.00 89.44 95 HIS A C 1
ATOM 797 O O . HIS A 1 95 ? 3.125 10.470 -4.810 1.00 89.44 95 HIS A O 1
ATOM 803 N N . ARG A 1 96 ? 3.154 9.893 -6.981 1.00 93.75 96 ARG A N 1
ATOM 804 C CA . ARG A 1 96 ? 1.785 9.352 -7.009 1.00 93.75 96 ARG A CA 1
ATOM 805 C C . ARG A 1 96 ? 1.602 8.162 -6.061 1.00 93.75 96 ARG A C 1
ATOM 807 O O . ARG A 1 96 ? 0.610 8.110 -5.345 1.00 93.75 96 ARG A O 1
ATOM 814 N N . ILE A 1 97 ? 2.586 7.262 -5.975 1.00 94.25 97 ILE A N 1
ATOM 815 C CA . ILE A 1 97 ? 2.582 6.158 -4.996 1.00 94.25 97 ILE A CA 1
ATOM 816 C C . ILE A 1 97 ? 2.537 6.700 -3.561 1.00 94.25 97 ILE A C 1
ATOM 818 O O . ILE A 1 97 ? 1.775 6.198 -2.740 1.00 94.25 97 ILE A O 1
ATOM 822 N N . LEU A 1 98 ? 3.306 7.748 -3.254 1.00 92.12 98 LEU A N 1
ATOM 823 C CA . LEU A 1 98 ? 3.279 8.373 -1.931 1.00 92.12 98 LEU A CA 1
ATOM 824 C C . LEU A 1 98 ? 1.942 9.080 -1.653 1.00 92.12 98 LEU A C 1
ATOM 826 O O . LEU A 1 98 ? 1.472 9.077 -0.518 1.00 92.12 98 LEU A O 1
ATOM 830 N N . LEU A 1 99 ? 1.297 9.653 -2.673 1.00 93.00 99 LEU A N 1
ATOM 831 C CA . LEU A 1 99 ? -0.034 10.242 -2.523 1.00 93.00 99 LEU A CA 1
ATOM 832 C C . LEU A 1 99 ? -1.093 9.191 -2.158 1.00 93.00 99 LEU A C 1
ATOM 834 O O . LEU A 1 99 ? -1.978 9.504 -1.360 1.00 93.00 99 LEU A O 1
ATOM 838 N N . LEU A 1 100 ? -0.973 7.939 -2.623 1.00 93.94 100 LEU A N 1
ATOM 839 C CA . LEU A 1 100 ? -1.866 6.854 -2.184 1.00 93.94 100 LEU A CA 1
ATOM 840 C C . LEU A 1 100 ? -1.849 6.689 -0.658 1.00 93.94 100 LEU A C 1
ATOM 842 O O . LEU A 1 100 ? -2.911 6.598 -0.046 1.00 93.94 100 LEU A O 1
ATOM 846 N N . GLU A 1 101 ? -0.662 6.715 -0.040 1.00 92.38 101 GLU A N 1
ATOM 847 C CA . GLU A 1 101 ? -0.494 6.645 1.420 1.00 92.38 101 GLU A CA 1
ATOM 848 C C . GLU A 1 101 ? -1.302 7.748 2.113 1.00 92.38 101 GLU A C 1
ATOM 850 O O . GLU A 1 101 ? -2.024 7.505 3.082 1.00 92.38 101 GLU A O 1
ATOM 855 N N . THR A 1 102 ? -1.214 8.979 1.603 1.00 90.88 102 THR A N 1
ATOM 856 C CA . THR A 1 102 ? -1.945 10.114 2.176 1.00 90.88 102 THR A CA 1
ATOM 857 C C . THR A 1 102 ? -3.457 9.973 2.008 1.00 90.88 102 THR A C 1
ATOM 859 O O . THR A 1 102 ? -4.189 10.206 2.972 1.00 90.88 102 THR A O 1
ATOM 862 N N . SER A 1 103 ? -3.922 9.508 0.846 1.00 92.12 103 SER A N 1
ATOM 863 C CA . SER A 1 103 ? -5.343 9.281 0.563 1.00 92.12 103 SER A CA 1
ATOM 864 C C . SER A 1 103 ? -5.936 8.193 1.457 1.00 92.12 103 SER A C 1
ATOM 866 O O . SER A 1 103 ? -6.996 8.395 2.045 1.00 92.12 103 SER A O 1
ATOM 868 N N . ILE A 1 104 ? -5.224 7.077 1.646 1.00 93.12 104 ILE A N 1
ATOM 869 C CA . ILE A 1 104 ? -5.640 5.986 2.541 1.00 93.12 104 ILE A CA 1
ATOM 870 C C . ILE A 1 104 ? -5.738 6.482 3.984 1.00 93.12 104 ILE A C 1
ATOM 872 O O . ILE A 1 104 ? -6.719 6.215 4.677 1.00 93.12 104 ILE A O 1
ATOM 876 N N . ASN A 1 105 ? -4.731 7.224 4.448 1.00 90.50 105 ASN A N 1
ATOM 877 C CA . ASN A 1 105 ? -4.713 7.766 5.803 1.00 90.50 105 ASN A CA 1
ATOM 878 C C . ASN A 1 105 ? -5.870 8.734 6.052 1.00 90.50 105 ASN A C 1
ATOM 880 O O . ASN A 1 105 ? -6.488 8.685 7.116 1.00 90.50 105 ASN A O 1
ATOM 884 N N . HIS A 1 106 ? -6.158 9.597 5.081 1.00 89.06 106 HIS A N 1
ATOM 885 C CA . HIS A 1 106 ? -7.272 10.529 5.143 1.00 89.06 106 HIS A CA 1
ATOM 886 C C . HIS A 1 106 ? -8.616 9.791 5.167 1.00 89.06 106 HIS A C 1
ATOM 888 O O . HIS A 1 106 ? -9.410 10.027 6.073 1.00 89.06 106 HIS A O 1
ATOM 894 N N . MET A 1 107 ? -8.823 8.843 4.248 1.00 89.69 107 MET A N 1
ATOM 895 C CA . MET A 1 107 ? -10.027 8.008 4.169 1.00 89.69 107 MET A CA 1
ATOM 896 C C . MET A 1 107 ? -10.301 7.267 5.484 1.00 89.69 107 MET A C 1
ATOM 898 O O . MET A 1 107 ? -11.396 7.358 6.020 1.00 89.69 107 MET A O 1
ATOM 902 N N . LEU A 1 108 ? -9.300 6.586 6.052 1.00 87.44 108 LEU A N 1
ATOM 903 C CA . LEU A 1 108 ? -9.464 5.830 7.304 1.00 87.44 108 LEU A CA 1
ATOM 904 C C . LEU A 1 108 ? -9.630 6.722 8.546 1.00 87.44 108 LEU A C 1
ATOM 906 O O . LEU A 1 108 ? -9.980 6.226 9.614 1.00 87.44 108 LEU A O 1
ATOM 910 N N . SER A 1 109 ? -9.324 8.019 8.437 1.00 82.19 109 SER A N 1
ATOM 911 C CA . SER A 1 109 ? -9.472 8.986 9.534 1.00 82.19 109 SER A CA 1
ATOM 912 C C . SER A 1 109 ? -10.796 9.753 9.484 1.00 82.19 109 SER A C 1
ATOM 914 O O . SER A 1 109 ? -11.144 10.412 10.463 1.00 82.19 109 SER A O 1
ATOM 916 N N . GLN A 1 110 ? -11.511 9.703 8.359 1.00 75.94 110 GLN A N 1
ATOM 917 C CA . GLN A 1 110 ? -12.830 10.306 8.204 1.00 75.94 110 GLN A CA 1
ATOM 918 C C . GLN A 1 110 ? -13.875 9.359 8.813 1.00 75.94 110 GLN A C 1
ATOM 920 O O . GLN A 1 110 ? -13.971 8.194 8.434 1.00 75.94 110 GLN A O 1
ATOM 925 N N . GLU A 1 111 ? -14.665 9.844 9.774 1.00 56.81 111 GLU A N 1
ATOM 926 C CA . GLU A 1 111 ? -15.872 9.139 10.222 1.00 56.81 111 GLU A CA 1
ATOM 927 C C . GLU A 1 111 ? -16.940 9.296 9.129 1.00 56.81 111 GLU A C 1
ATOM 929 O O . GLU A 1 111 ? -17.718 10.252 9.139 1.00 56.81 111 GLU A O 1
ATOM 934 N N . GLU A 1 112 ? -16.953 8.409 8.130 1.00 58.44 112 GLU A N 1
ATOM 935 C CA . GLU A 1 112 ? -17.948 8.501 7.062 1.00 58.44 112 GLU A CA 1
ATOM 936 C C . GLU A 1 112 ? -19.339 8.062 7.539 1.00 58.44 112 GLU A C 1
ATOM 938 O O . GLU A 1 112 ? -19.623 6.906 7.851 1.00 58.44 112 GLU A O 1
ATOM 943 N N . ASN A 1 113 ? -20.235 9.048 7.551 1.00 50.38 113 ASN A N 1
ATOM 944 C CA . ASN A 1 113 ? -21.680 8.915 7.642 1.00 50.38 113 ASN A CA 1
ATOM 945 C C . ASN A 1 113 ? -22.232 8.735 6.219 1.00 50.38 113 ASN A C 1
ATOM 947 O O . ASN A 1 113 ? -22.755 9.678 5.628 1.00 50.38 113 ASN A O 1
ATOM 951 N N . SER A 1 114 ? -22.122 7.550 5.625 1.00 51.69 114 SER A N 1
ATOM 952 C CA . SER A 1 114 ? -22.928 7.266 4.436 1.00 51.69 114 SER A CA 1
ATOM 953 C C . SER A 1 114 ? -23.334 5.800 4.350 1.00 51.69 114 SER A C 1
ATOM 955 O O . SER A 1 114 ? -22.535 4.872 4.423 1.00 51.69 114 SER A O 1
ATOM 957 N N . LYS A 1 115 ? -24.649 5.598 4.240 1.00 60.16 115 LYS A N 1
ATOM 958 C CA . LYS A 1 115 ? -25.236 4.366 3.730 1.00 60.16 115 LYS A CA 1
ATOM 959 C C . LYS A 1 115 ? -25.293 4.522 2.222 1.00 60.16 115 LYS A C 1
ATOM 961 O O . LYS A 1 115 ? -26.268 5.094 1.751 1.00 60.16 115 LYS A O 1
ATOM 966 N N . GLU A 1 116 ? -24.332 3.995 1.480 1.00 55.47 116 GLU A N 1
ATOM 967 C CA . GLU A 1 116 ? -24.558 3.760 0.057 1.00 55.47 116 GLU A CA 1
ATOM 968 C C . GLU A 1 116 ? -24.041 2.398 -0.397 1.00 55.47 116 GLU A C 1
ATOM 970 O O . GLU A 1 116 ? -22.960 1.931 -0.050 1.00 55.47 116 GLU A O 1
ATOM 975 N N . THR A 1 117 ? -24.911 1.752 -1.165 1.00 49.72 117 THR A N 1
ATOM 976 C CA . THR A 1 117 ? -24.775 0.447 -1.803 1.00 49.72 117 THR A CA 1
ATOM 977 C C . THR A 1 117 ? -24.822 0.624 -3.317 1.00 49.72 117 THR A C 1
ATOM 979 O O . THR A 1 117 ? -25.592 1.455 -3.799 1.00 49.72 117 THR A O 1
ATOM 982 N N . SER A 1 118 ? -24.153 -0.284 -4.040 1.00 49.88 118 SER A N 1
ATOM 983 C CA . SER A 1 118 ? -24.689 -1.051 -5.195 1.00 49.88 118 SER A CA 1
ATOM 984 C C . SER A 1 118 ? -23.869 -1.104 -6.492 1.00 49.88 118 SER A C 1
ATOM 986 O O . SER A 1 118 ? -24.375 -1.614 -7.489 1.00 49.88 118 SER A O 1
ATOM 988 N N . ASP A 1 119 ? -22.590 -0.723 -6.499 1.00 56.41 119 ASP A N 1
ATOM 989 C CA . ASP A 1 119 ? -21.697 -1.129 -7.599 1.00 56.41 119 ASP A CA 1
ATOM 990 C C . ASP A 1 119 ? -20.434 -1.805 -7.069 1.00 56.41 119 ASP A C 1
ATOM 992 O O . ASP A 1 119 ? -19.416 -1.162 -6.910 1.00 56.41 119 ASP A O 1
ATOM 996 N N . ASP A 1 120 ? -20.443 -3.113 -6.822 1.00 61.75 120 ASP A N 1
ATOM 997 C CA . ASP A 1 120 ? -19.276 -3.863 -6.301 1.00 61.75 120 ASP A CA 1
ATOM 998 C C . ASP A 1 120 ? -18.100 -4.002 -7.295 1.00 61.75 120 ASP A C 1
ATOM 1000 O O . ASP A 1 120 ? -17.156 -4.768 -7.076 1.00 61.75 120 ASP A O 1
ATOM 1004 N N . ARG A 1 121 ? -18.135 -3.289 -8.425 1.00 76.81 121 ARG A N 1
ATOM 1005 C CA . ARG A 1 121 ? -17.102 -3.370 -9.459 1.00 76.81 121 ARG A CA 1
ATOM 1006 C C . ARG A 1 121 ? -15.927 -2.458 -9.135 1.00 76.81 121 ARG A C 1
ATOM 1008 O O . ARG A 1 121 ? -15.889 -1.291 -9.512 1.00 76.81 121 ARG A O 1
ATOM 1015 N N . PHE A 1 122 ? -14.940 -3.031 -8.458 1.00 83.00 122 PHE A N 1
ATOM 1016 C CA . PHE A 1 122 ? -13.623 -2.419 -8.333 1.00 83.00 122 PHE A CA 1
ATOM 1017 C C . PHE A 1 122 ? -12.881 -2.436 -9.681 1.00 83.00 122 PHE A C 1
ATOM 1019 O O . PHE A 1 122 ? -13.025 -3.401 -10.441 1.00 83.00 122 PHE A O 1
ATOM 1026 N N . PRO A 1 123 ? -12.076 -1.398 -9.980 1.00 87.25 123 PRO A N 1
ATOM 1027 C CA . PRO A 1 123 ? -11.168 -1.399 -11.123 1.00 87.25 123 PRO A CA 1
ATOM 1028 C C . PRO A 1 123 ? -10.277 -2.643 -11.111 1.00 87.25 123 PRO A C 1
ATOM 1030 O O . PRO A 1 123 ? -9.787 -3.038 -10.056 1.00 87.25 123 PRO A O 1
ATOM 1033 N N . VAL A 1 124 ? -10.067 -3.263 -12.272 1.00 88.31 124 VAL A N 1
ATOM 1034 C CA . VAL A 1 124 ? -9.254 -4.480 -12.385 1.00 88.31 124 VAL A CA 1
ATOM 1035 C C . VAL A 1 124 ? -7.817 -4.097 -12.704 1.00 88.31 124 VAL A C 1
ATOM 1037 O O . VAL A 1 124 ? -7.549 -3.508 -13.747 1.00 88.31 124 VAL A O 1
ATOM 1040 N N . CYS A 1 125 ? -6.890 -4.477 -11.828 1.00 87.50 125 CYS A N 1
ATOM 1041 C CA . CYS A 1 125 ? -5.464 -4.346 -12.101 1.00 87.50 125 CYS A CA 1
ATOM 1042 C C . CYS A 1 125 ? -5.032 -5.347 -13.182 1.00 87.50 125 CYS A C 1
ATOM 1044 O O . CYS A 1 125 ? -5.364 -6.536 -13.115 1.00 87.50 125 CYS A O 1
ATOM 1046 N N . GLN A 1 126 ? -4.297 -4.867 -14.184 1.00 86.62 126 GLN A N 1
ATOM 1047 C CA . GLN A 1 126 ? -3.774 -5.713 -15.251 1.00 86.62 126 GLN A CA 1
ATOM 1048 C C . GLN A 1 126 ? -2.766 -6.750 -14.735 1.00 86.62 126 GLN A C 1
ATOM 1050 O O . GLN A 1 126 ? -2.128 -6.591 -13.693 1.00 86.62 126 GLN A O 1
ATOM 1055 N N . ASN A 1 127 ? -2.602 -7.838 -15.489 1.00 85.56 127 ASN A N 1
ATOM 1056 C CA . ASN A 1 127 ? -1.649 -8.878 -15.128 1.00 85.56 127 ASN A CA 1
ATOM 1057 C C . ASN A 1 127 ? -0.208 -8.404 -15.378 1.00 85.56 127 ASN A C 1
ATOM 1059 O O . ASN A 1 127 ? 0.212 -8.239 -16.521 1.00 85.56 127 ASN A O 1
ATOM 1063 N N . VAL A 1 128 ? 0.562 -8.247 -14.301 1.00 89.50 128 VAL A N 1
ATOM 1064 C CA . VAL A 1 128 ? 1.950 -7.773 -14.360 1.00 89.50 128 VAL A CA 1
ATOM 1065 C C . VAL A 1 128 ? 2.988 -8.888 -14.570 1.00 89.50 128 VAL A C 1
ATOM 1067 O O . VAL A 1 128 ? 4.181 -8.600 -14.658 1.00 89.50 128 VAL A O 1
ATOM 1070 N N . SER A 1 129 ? 2.585 -10.163 -14.685 1.00 88.38 129 SER A N 1
ATOM 1071 C CA . SER A 1 129 ? 3.517 -11.304 -14.746 1.00 88.38 129 SER A CA 1
ATOM 1072 C C . SER A 1 129 ? 4.494 -11.242 -15.924 1.00 88.38 129 SER A C 1
ATOM 1074 O O . SER A 1 129 ? 5.635 -11.681 -15.807 1.00 88.38 129 SER A O 1
ATOM 1076 N N . SER A 1 130 ? 4.070 -10.674 -17.054 1.00 87.62 130 SER A N 1
ATOM 1077 C CA . SER A 1 130 ? 4.912 -10.480 -18.243 1.00 87.62 130 SER A CA 1
ATOM 1078 C C . SER A 1 130 ? 6.005 -9.424 -18.064 1.00 87.62 130 SER A C 1
ATOM 1080 O O . SER A 1 130 ? 6.933 -9.383 -18.864 1.00 87.62 130 SER A O 1
ATOM 1082 N N . TYR A 1 131 ? 5.921 -8.591 -17.024 1.00 88.44 131 TYR A N 1
ATOM 1083 C CA . TYR A 1 131 ? 6.833 -7.471 -16.777 1.00 88.44 131 TYR A CA 1
ATOM 1084 C C . TYR A 1 131 ? 7.830 -7.750 -15.648 1.00 88.44 131 TYR A C 1
ATOM 1086 O O . TYR A 1 131 ? 8.672 -6.909 -15.355 1.00 88.44 131 TYR A O 1
ATOM 1094 N N . VAL A 1 132 ? 7.774 -8.930 -15.019 1.00 87.25 132 VAL A N 1
ATOM 1095 C CA . VAL A 1 132 ? 8.615 -9.285 -13.858 1.00 87.25 132 VAL A CA 1
ATOM 1096 C C . VAL A 1 132 ? 10.114 -9.219 -14.173 1.00 87.25 132 VAL A C 1
ATOM 1098 O O . VAL A 1 132 ? 10.910 -8.924 -13.287 1.00 87.25 132 VAL A O 1
ATOM 1101 N N . VAL A 1 133 ? 10.501 -9.467 -15.427 1.00 87.44 133 VAL A N 1
ATOM 1102 C CA . VAL A 1 133 ? 11.901 -9.410 -15.884 1.00 87.44 133 VAL A CA 1
ATOM 1103 C C . VAL A 1 133 ? 12.372 -8.000 -16.259 1.00 87.44 133 VAL A C 1
ATOM 1105 O O . VAL A 1 133 ? 13.565 -7.803 -16.482 1.00 87.44 133 VAL A O 1
ATOM 1108 N N . ASN A 1 134 ? 11.460 -7.026 -16.340 1.00 89.00 134 ASN A N 1
ATOM 1109 C CA . ASN A 1 134 ? 11.793 -5.645 -16.679 1.00 89.00 134 ASN A CA 1
ATOM 1110 C C . ASN A 1 134 ? 12.378 -4.912 -15.467 1.00 89.00 134 ASN A C 1
ATOM 1112 O O . ASN A 1 134 ? 12.238 -5.352 -14.323 1.00 89.00 134 ASN A O 1
ATOM 1116 N N . LEU A 1 135 ? 12.980 -3.744 -15.714 1.00 87.94 135 LEU A N 1
ATOM 1117 C CA . LEU A 1 135 ? 13.508 -2.878 -14.657 1.00 87.94 135 LEU A CA 1
ATOM 1118 C C . LEU A 1 135 ? 12.422 -2.510 -13.630 1.00 87.94 135 LEU A C 1
ATOM 1120 O O . LEU A 1 135 ? 12.691 -2.441 -12.433 1.00 87.94 135 LEU A O 1
ATOM 1124 N N . GLU A 1 136 ? 11.186 -2.331 -14.096 1.00 90.69 136 GLU A N 1
ATOM 1125 C CA . GLU A 1 136 ? 10.017 -1.995 -13.287 1.00 90.69 136 GLU A CA 1
ATOM 1126 C C . GLU A 1 136 ? 9.334 -3.212 -12.649 1.00 90.69 136 GLU A C 1
ATOM 1128 O O . GLU A 1 136 ? 8.430 -3.046 -11.830 1.00 90.69 136 GLU A O 1
ATOM 1133 N N . GLY A 1 137 ? 9.762 -4.433 -12.978 1.00 91.56 137 GLY A N 1
ATOM 1134 C CA . GLY A 1 137 ? 9.158 -5.679 -12.502 1.00 91.56 137 GLY A CA 1
ATOM 1135 C C . GLY A 1 137 ? 9.000 -5.752 -10.978 1.00 91.56 137 GLY A C 1
ATOM 1136 O O . GLY A 1 137 ? 7.885 -5.987 -10.506 1.00 91.56 137 GLY A O 1
ATOM 1137 N N . PRO A 1 138 ? 10.056 -5.490 -10.181 1.00 92.94 138 PRO A N 1
ATOM 1138 C CA . PRO A 1 138 ? 9.951 -5.477 -8.721 1.00 92.94 138 PRO A CA 1
ATOM 1139 C C . PRO A 1 138 ? 8.907 -4.482 -8.194 1.00 92.94 138 PRO A C 1
ATOM 1141 O O . PRO A 1 138 ? 8.147 -4.811 -7.282 1.00 92.94 138 PRO A O 1
ATOM 1144 N N . LEU A 1 139 ? 8.837 -3.286 -8.790 1.00 94.38 139 LEU A N 1
ATOM 1145 C CA . LEU A 1 139 ? 7.848 -2.268 -8.437 1.00 94.38 139 LEU A CA 1
ATOM 1146 C C . LEU A 1 139 ? 6.428 -2.755 -8.752 1.00 94.38 139 LEU A C 1
ATOM 1148 O O . LEU A 1 139 ? 5.545 -2.680 -7.902 1.00 94.38 139 LEU A O 1
ATOM 1152 N N . LEU A 1 140 ? 6.213 -3.293 -9.952 1.00 94.31 140 LEU A N 1
ATOM 1153 C CA . LEU A 1 140 ? 4.910 -3.788 -10.390 1.00 94.31 140 LEU A CA 1
ATOM 1154 C C . LEU A 1 140 ? 4.392 -4.931 -9.509 1.00 94.31 140 LEU A C 1
ATOM 1156 O O . LEU A 1 140 ? 3.212 -4.950 -9.164 1.00 94.31 140 LEU A O 1
ATOM 1160 N N . VAL A 1 141 ? 5.268 -5.843 -9.077 1.00 94.31 141 VAL A N 1
ATOM 1161 C CA . VAL A 1 141 ? 4.908 -6.912 -8.130 1.00 94.31 141 VAL A CA 1
ATOM 1162 C C . VAL A 1 141 ? 4.456 -6.330 -6.788 1.00 94.31 141 VAL A C 1
ATOM 1164 O O . VAL A 1 141 ? 3.473 -6.798 -6.208 1.00 94.31 141 VAL A O 1
ATOM 1167 N N . LYS A 1 142 ? 5.128 -5.282 -6.298 1.00 95.00 142 LYS A N 1
ATOM 1168 C CA . LYS A 1 142 ? 4.718 -4.599 -5.065 1.00 95.00 142 LYS A CA 1
ATOM 1169 C C . LYS A 1 142 ? 3.371 -3.904 -5.218 1.00 95.00 142 LYS A C 1
ATOM 1171 O O . LYS A 1 142 ? 2.495 -4.110 -4.384 1.00 95.00 142 LYS A O 1
ATOM 1176 N N . LEU A 1 143 ? 3.152 -3.180 -6.313 1.00 95.81 143 LEU A N 1
ATOM 1177 C CA . LEU A 1 143 ? 1.868 -2.531 -6.593 1.00 95.81 143 LEU A CA 1
ATOM 1178 C C . LEU A 1 143 ? 0.722 -3.542 -6.762 1.00 95.81 143 LEU A C 1
ATOM 1180 O O . LEU A 1 143 ? -0.385 -3.297 -6.285 1.00 95.81 143 LEU A O 1
ATOM 1184 N N . GLN A 1 144 ? 0.982 -4.717 -7.342 1.00 95.62 144 GLN A N 1
ATOM 1185 C CA . GLN A 1 144 ? 0.000 -5.805 -7.396 1.00 95.62 144 GLN A CA 1
ATOM 1186 C C . GLN A 1 144 ? -0.377 -6.306 -5.992 1.00 95.62 144 GLN A C 1
ATOM 1188 O O . GLN A 1 144 ? -1.547 -6.590 -5.723 1.00 95.62 144 GLN A O 1
ATOM 1193 N N . LYS A 1 145 ? 0.592 -6.397 -5.075 1.00 95.81 145 LYS A N 1
ATOM 1194 C CA . LYS A 1 145 ? 0.329 -6.771 -3.680 1.00 95.81 145 LYS A CA 1
ATOM 1195 C C . LYS A 1 145 ? -0.481 -5.700 -2.948 1.00 95.81 145 LYS A C 1
ATOM 1197 O O . LYS A 1 145 ? -1.443 -6.049 -2.267 1.00 95.81 145 LYS A O 1
ATOM 1202 N N . VAL A 1 146 ? -0.142 -4.421 -3.133 1.00 97.38 146 VAL A N 1
ATOM 1203 C CA . VAL A 1 146 ? -0.916 -3.276 -2.615 1.00 97.38 146 VAL A CA 1
ATOM 1204 C C . VAL A 1 146 ? -2.364 -3.349 -3.110 1.00 97.38 146 VAL A C 1
ATOM 1206 O O . VAL A 1 146 ? -3.286 -3.275 -2.302 1.00 97.38 146 VAL A O 1
ATOM 1209 N N . TYR A 1 147 ? -2.576 -3.597 -4.405 1.00 97.00 147 TYR A N 1
ATOM 1210 C CA . TYR A 1 147 ? -3.909 -3.776 -4.986 1.00 97.00 147 TYR A CA 1
ATOM 1211 C C . TYR A 1 147 ? -4.684 -4.909 -4.299 1.00 97.00 147 TYR A C 1
ATOM 1213 O O . TYR A 1 147 ? -5.821 -4.718 -3.870 1.00 97.00 147 TYR A O 1
ATOM 1221 N N . GLY A 1 148 ? -4.055 -6.077 -4.130 1.00 95.12 148 GLY A N 1
ATOM 1222 C CA . GLY A 1 148 ? -4.672 -7.214 -3.447 1.00 95.12 148 GLY A CA 1
ATOM 1223 C C . GLY A 1 148 ? -5.073 -6.895 -2.003 1.00 95.12 148 GLY A C 1
ATOM 1224 O O . GLY A 1 148 ? -6.178 -7.239 -1.586 1.00 95.12 148 GLY A O 1
ATOM 1225 N N . LEU A 1 149 ? -4.209 -6.200 -1.257 1.00 96.00 149 LEU A N 1
ATOM 1226 C CA . LEU A 1 149 ? -4.498 -5.761 0.110 1.00 96.00 149 LEU A CA 1
ATOM 1227 C C . LEU A 1 149 ? -5.656 -4.760 0.159 1.00 96.00 149 LEU A C 1
ATOM 1229 O O . LEU A 1 149 ? -6.545 -4.924 0.989 1.00 96.00 149 LEU A O 1
ATOM 1233 N N . LEU A 1 150 ? -5.698 -3.784 -0.750 1.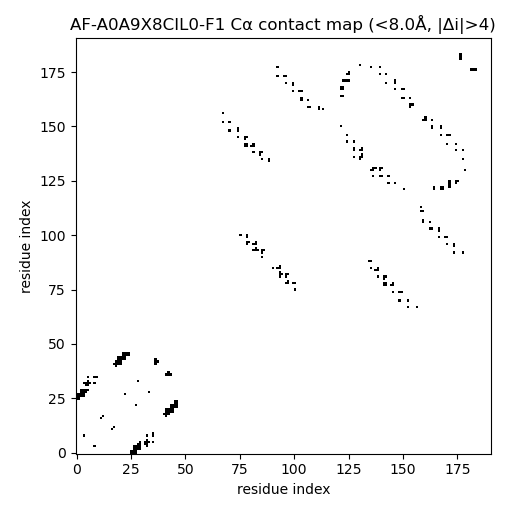00 95.25 150 LEU A N 1
ATOM 1234 C CA . LEU A 1 150 ? -6.805 -2.830 -0.845 1.00 95.25 150 LEU A CA 1
ATOM 1235 C C . LEU A 1 150 ? -8.133 -3.534 -1.143 1.00 95.25 150 LEU A C 1
ATOM 1237 O O . LEU A 1 150 ? -9.130 -3.255 -0.485 1.00 95.25 150 LEU A O 1
ATOM 1241 N N . CYS A 1 151 ? -8.156 -4.493 -2.074 1.00 93.25 151 CYS A N 1
ATOM 1242 C CA . CYS A 1 151 ? -9.357 -5.285 -2.351 1.00 93.25 151 CYS A CA 1
ATOM 1243 C C . CYS A 1 151 ? -9.805 -6.120 -1.142 1.00 93.25 151 CYS A C 1
ATOM 1245 O O . CYS A 1 151 ? -11.004 -6.275 -0.913 1.00 93.25 151 CYS A O 1
ATOM 1247 N N . LEU A 1 152 ? -8.860 -6.676 -0.377 1.00 93.19 152 LEU A N 1
ATOM 1248 C CA . LEU A 1 152 ? -9.172 -7.394 0.859 1.00 93.19 152 LEU A CA 1
ATOM 1249 C C . LEU A 1 152 ? -9.768 -6.444 1.896 1.00 93.19 152 LEU A C 1
ATOM 1251 O O . LEU A 1 152 ? -10.838 -6.726 2.423 1.00 93.19 152 LEU A O 1
ATOM 1255 N N . MET A 1 153 ? -9.126 -5.302 2.137 1.00 92.81 153 MET A N 1
ATOM 1256 C CA . MET A 1 153 ? -9.619 -4.305 3.083 1.00 92.81 153 MET A CA 1
ATOM 1257 C C . MET A 1 153 ? -10.994 -3.765 2.688 1.00 92.81 153 MET A C 1
ATOM 1259 O O . MET A 1 153 ? -11.853 -3.661 3.550 1.00 92.81 153 MET A O 1
ATOM 1263 N N . ALA A 1 154 ? -11.246 -3.504 1.405 1.00 90.69 154 ALA A N 1
ATOM 1264 C CA . ALA A 1 154 ? -12.544 -3.028 0.931 1.00 90.69 154 ALA A CA 1
ATOM 1265 C C . ALA A 1 154 ? -13.683 -4.031 1.170 1.00 90.69 154 ALA A C 1
ATOM 1267 O O . ALA A 1 154 ? -14.826 -3.634 1.384 1.00 90.69 154 ALA A O 1
ATOM 1268 N N . ARG A 1 155 ? -13.377 -5.335 1.149 1.00 89.75 155 ARG A N 1
ATOM 1269 C CA . ARG A 1 155 ? -14.336 -6.398 1.486 1.00 89.75 155 ARG A CA 1
ATOM 1270 C C . ARG A 1 155 ? -14.517 -6.562 2.991 1.00 89.75 155 ARG A C 1
ATOM 1272 O O . ARG A 1 155 ? -15.624 -6.853 3.430 1.00 89.75 155 ARG A O 1
ATOM 1279 N N . THR A 1 156 ? -13.440 -6.416 3.758 1.00 90.50 156 THR A N 1
ATOM 1280 C CA . THR A 1 156 ? -13.457 -6.553 5.221 1.00 90.50 156 THR A CA 1
ATOM 1281 C C . THR A 1 156 ? -14.097 -5.345 5.904 1.00 90.50 156 THR A C 1
ATOM 1283 O O . THR A 1 156 ? -14.762 -5.517 6.919 1.00 90.50 156 THR A O 1
ATOM 1286 N N . PHE A 1 157 ? -13.938 -4.149 5.330 1.00 88.69 157 PHE A N 1
ATOM 1287 C CA . PHE A 1 157 ? -14.436 -2.878 5.860 1.00 88.69 157 PHE A CA 1
ATOM 1288 C C . PHE A 1 157 ? -15.297 -2.148 4.808 1.00 88.69 157 PHE A C 1
ATOM 1290 O O . PHE A 1 157 ? -14.845 -1.162 4.206 1.00 88.69 157 PHE A O 1
ATOM 1297 N N . PRO A 1 158 ? -16.524 -2.636 4.528 1.00 86.75 158 PRO A N 1
ATOM 1298 C CA . PRO A 1 158 ? -17.408 -2.056 3.516 1.00 86.75 158 PRO A CA 1
ATOM 1299 C C . PRO A 1 158 ? -17.759 -0.585 3.766 1.00 86.75 158 PRO A C 1
ATOM 1301 O O . PRO A 1 158 ? -18.078 0.133 2.817 1.00 86.75 158 PRO A O 1
ATOM 1304 N N . GLU A 1 159 ? -17.671 -0.127 5.018 1.00 84.81 159 GLU A N 1
ATOM 1305 C CA . GLU A 1 159 ? -17.880 1.267 5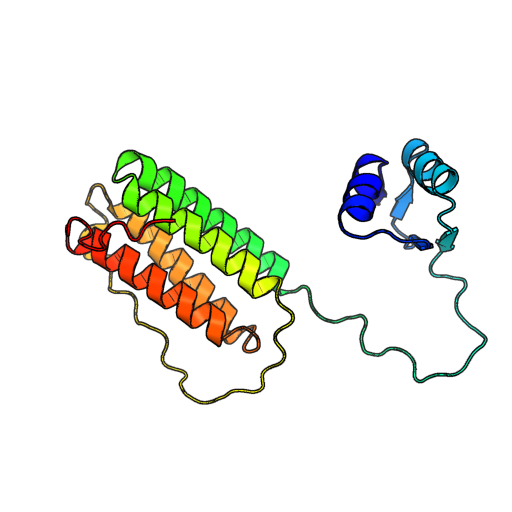.417 1.00 84.81 159 GLU A CA 1
ATOM 1306 C C . GLU A 1 159 ? -16.926 2.254 4.725 1.00 84.81 159 GLU A C 1
ATOM 1308 O O . GLU A 1 159 ? -17.272 3.419 4.592 1.00 84.81 159 GLU A O 1
ATOM 1313 N N . PHE A 1 160 ? -15.775 1.794 4.219 1.00 87.81 160 PHE A N 1
ATOM 1314 C CA . PHE A 1 160 ? -14.811 2.616 3.473 1.00 87.81 160 PHE A CA 1
ATOM 1315 C C . PHE A 1 160 ? -14.775 2.283 1.972 1.00 87.81 160 PHE A C 1
ATOM 1317 O O . PHE A 1 160 ? -13.842 2.661 1.262 1.00 87.81 160 PHE A O 1
ATOM 1324 N N . SER A 1 161 ? -15.747 1.519 1.465 1.00 86.31 161 SER A N 1
ATOM 1325 C CA . SER A 1 161 ? -15.720 0.968 0.100 1.00 86.31 161 SER A CA 1
ATOM 1326 C C . SER A 1 161 ? -15.593 2.029 -1.000 1.00 86.31 161 SER A C 1
ATOM 1328 O O . SER A 1 161 ? -14.914 1.784 -2.003 1.00 86.31 161 SER A O 1
ATOM 1330 N N . HIS A 1 162 ? -16.196 3.208 -0.815 1.00 86.75 162 HIS A N 1
ATOM 1331 C CA . HIS A 1 162 ? -16.062 4.333 -1.739 1.00 86.75 162 HIS A CA 1
ATOM 1332 C C . HIS A 1 162 ? -14.614 4.831 -1.804 1.00 86.75 162 HIS A C 1
ATOM 1334 O O . HIS A 1 162 ? -14.008 4.812 -2.875 1.00 86.75 162 HIS A O 1
ATOM 1340 N N . GLY A 1 163 ? -14.021 5.179 -0.660 1.00 89.81 163 GLY A N 1
ATOM 1341 C CA . GLY A 1 163 ? -12.632 5.634 -0.618 1.00 89.81 163 GLY A CA 1
ATOM 1342 C C . GLY A 1 163 ? -11.647 4.571 -1.120 1.00 89.81 163 GLY A C 1
ATOM 1343 O O . GLY A 1 163 ? -10.720 4.886 -1.867 1.00 89.81 163 GLY A O 1
ATOM 1344 N N . PHE A 1 164 ? -11.881 3.286 -0.821 1.00 92.50 164 PHE A N 1
ATOM 1345 C CA . PHE A 1 164 ? -11.056 2.214 -1.380 1.00 92.50 164 PHE A CA 1
ATOM 1346 C C . PHE A 1 164 ? -11.143 2.156 -2.904 1.00 92.50 164 PHE A C 1
ATOM 1348 O O . PHE A 1 164 ? -10.133 1.891 -3.552 1.00 92.50 164 PHE A O 1
ATOM 1355 N N . ARG A 1 165 ? -12.312 2.416 -3.499 1.00 91.06 165 ARG A N 1
ATOM 1356 C CA . ARG A 1 165 ? -12.464 2.449 -4.958 1.00 91.06 165 ARG A CA 1
ATOM 1357 C C . ARG A 1 165 ? -11.641 3.566 -5.583 1.00 91.06 165 ARG A C 1
ATOM 1359 O O . ARG A 1 165 ? -10.988 3.315 -6.592 1.00 91.06 165 ARG A O 1
ATOM 1366 N N . GLU A 1 166 ? -11.649 4.756 -4.992 1.00 91.88 166 GLU A N 1
ATOM 1367 C CA . GLU A 1 166 ? -10.849 5.886 -5.474 1.00 91.88 166 GLU A CA 1
ATOM 1368 C C . GLU A 1 166 ? -9.352 5.562 -5.428 1.00 91.88 166 GLU A C 1
ATOM 1370 O O . GLU A 1 166 ? -8.650 5.697 -6.432 1.00 91.88 166 GLU A O 1
ATOM 1375 N N . VAL A 1 167 ? -8.879 5.034 -4.294 1.00 94.81 167 VAL A N 1
ATOM 1376 C CA . VAL A 1 167 ? -7.476 4.628 -4.116 1.00 94.81 167 VAL A CA 1
ATOM 1377 C C . VAL A 1 167 ? -7.092 3.511 -5.091 1.00 94.81 167 VAL A C 1
ATOM 1379 O O . VAL A 1 167 ? -6.029 3.567 -5.707 1.00 94.81 167 VAL A O 1
ATOM 1382 N N . ILE A 1 168 ? -7.951 2.502 -5.266 1.00 95.75 168 ILE A N 1
ATOM 1383 C CA . ILE A 1 168 ? -7.720 1.404 -6.213 1.00 95.75 168 ILE A CA 1
ATOM 1384 C C . ILE A 1 168 ? -7.688 1.929 -7.652 1.00 95.75 168 ILE A C 1
ATOM 1386 O O . ILE A 1 168 ? -6.849 1.486 -8.432 1.00 95.75 168 ILE A O 1
ATOM 1390 N N . SER A 1 169 ? -8.556 2.875 -8.009 1.00 94.19 169 SER A N 1
ATOM 1391 C CA . SER A 1 169 ? -8.572 3.469 -9.347 1.00 94.19 169 SER A CA 1
ATOM 1392 C C . SER A 1 169 ? -7.270 4.202 -9.655 1.00 94.19 169 SER A C 1
ATOM 1394 O O . SER A 1 169 ? -6.712 4.019 -10.735 1.00 94.19 169 SER A O 1
ATOM 1396 N N . GLU A 1 170 ? -6.762 4.998 -8.713 1.00 95.06 170 GLU A N 1
ATOM 1397 C CA . GLU A 1 170 ? -5.482 5.688 -8.892 1.00 95.06 170 GLU A CA 1
ATOM 1398 C C . GLU A 1 170 ? -4.313 4.695 -8.947 1.00 95.06 170 GLU A C 1
ATOM 1400 O O . GLU A 1 170 ? -3.419 4.841 -9.777 1.00 95.06 170 GLU A O 1
ATOM 1405 N N . LEU A 1 171 ? -4.337 3.634 -8.134 1.00 96.62 171 LEU A N 1
ATOM 1406 C CA . LEU A 1 171 ? -3.329 2.575 -8.193 1.00 96.62 171 LEU A CA 1
ATOM 1407 C C . LEU A 1 171 ? -3.307 1.860 -9.551 1.00 96.62 171 LEU A C 1
ATOM 1409 O O . LEU A 1 171 ? -2.228 1.610 -10.087 1.00 96.62 171 LEU A O 1
ATOM 1413 N N . VAL A 1 172 ? -4.474 1.521 -10.104 1.00 95.50 172 VAL A N 1
ATOM 1414 C CA . VAL A 1 172 ? -4.565 0.891 -11.429 1.00 95.50 172 VAL A CA 1
ATOM 1415 C C . VAL A 1 172 ? -4.001 1.824 -12.500 1.00 95.50 172 VAL A C 1
ATOM 1417 O O . VAL A 1 172 ? -3.185 1.385 -13.304 1.00 95.50 172 VAL A O 1
ATOM 1420 N N . ASP A 1 173 ? -4.319 3.118 -12.451 1.00 93.81 173 ASP A N 1
ATOM 1421 C CA . ASP A 1 173 ? -3.761 4.098 -13.390 1.00 93.81 173 ASP A CA 1
ATOM 1422 C C . ASP A 1 173 ? -2.232 4.248 -13.259 1.00 93.81 173 ASP A C 1
ATOM 1424 O O . ASP 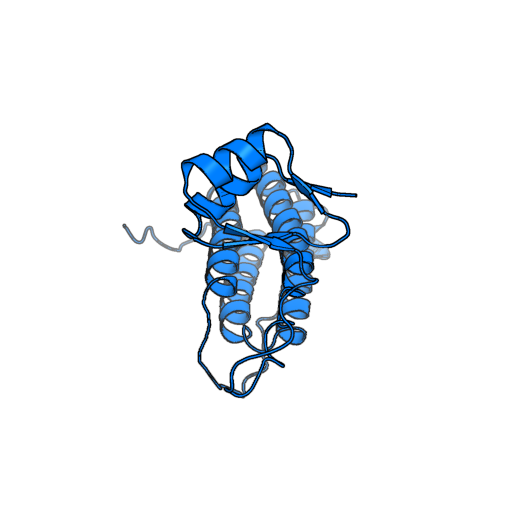A 1 173 ? -1.527 4.365 -14.265 1.00 93.81 173 ASP A O 1
ATOM 1428 N N . ILE A 1 174 ? -1.685 4.175 -12.039 1.00 93.88 174 ILE A N 1
ATOM 1429 C CA . ILE A 1 174 ? -0.231 4.128 -11.814 1.00 93.88 174 ILE A CA 1
ATOM 1430 C C . ILE A 1 174 ? 0.374 2.896 -12.498 1.00 93.88 174 ILE A C 1
ATOM 1432 O O . ILE A 1 174 ? 1.366 3.021 -13.221 1.00 93.88 174 ILE A O 1
ATOM 1436 N N . VAL A 1 175 ? -0.210 1.712 -12.291 1.00 94.19 175 VAL A N 1
ATOM 1437 C CA . VAL A 1 175 ? 0.261 0.460 -12.908 1.00 94.19 175 VAL A CA 1
ATOM 1438 C C . VAL A 1 175 ? 0.208 0.557 -14.434 1.00 94.19 175 VAL A C 1
ATOM 1440 O O . VAL A 1 175 ? 1.190 0.226 -15.101 1.00 94.19 175 VAL A O 1
ATOM 1443 N N . ASP A 1 176 ? -0.881 1.089 -14.984 1.00 91.75 176 ASP A N 1
ATOM 1444 C CA . ASP A 1 176 ? -1.062 1.300 -16.421 1.00 91.75 176 ASP A CA 1
ATOM 1445 C C . ASP A 1 176 ? -0.053 2.294 -16.999 1.00 91.75 176 ASP A C 1
ATOM 1447 O O . ASP A 1 176 ? 0.490 2.062 -18.080 1.00 91.75 176 ASP A O 1
ATOM 1451 N N . THR A 1 177 ? 0.289 3.346 -16.256 1.00 90.56 177 THR A N 1
ATOM 1452 C CA . THR A 1 177 ? 1.334 4.308 -16.640 1.00 90.56 177 THR A CA 1
ATOM 1453 C C . THR A 1 177 ? 2.714 3.642 -16.705 1.00 90.56 177 THR A C 1
ATOM 1455 O O . THR A 1 177 ? 3.486 3.885 -17.638 1.00 90.56 177 THR A O 1
ATOM 1458 N N . ILE A 1 178 ? 3.039 2.781 -15.733 1.00 90.25 178 ILE A N 1
ATOM 1459 C CA . ILE A 1 178 ? 4.312 2.044 -15.706 1.00 90.25 178 ILE A CA 1
ATOM 1460 C C . ILE A 1 178 ? 4.388 1.083 -16.897 1.00 90.25 178 ILE A C 1
ATOM 1462 O O . ILE A 1 178 ? 5.360 1.114 -17.651 1.00 90.25 178 ILE A O 1
ATOM 1466 N N . VAL A 1 179 ? 3.357 0.258 -17.080 1.00 88.94 179 VAL A N 1
ATOM 1467 C CA . VAL A 1 179 ? 3.308 -0.784 -18.114 1.00 88.94 179 VAL A CA 1
ATOM 1468 C C . VAL A 1 179 ? 3.217 -0.202 -19.522 1.00 88.94 179 VAL A C 1
ATOM 1470 O O . VAL A 1 179 ? 3.896 -0.679 -20.431 1.00 88.94 179 VAL A O 1
ATOM 1473 N N . GLY A 1 180 ? 2.399 0.832 -19.716 1.00 81.50 180 GLY A N 1
ATOM 1474 C CA . GLY A 1 180 ? 2.210 1.480 -21.011 1.00 81.50 180 GLY A CA 1
ATOM 1475 C C . GLY A 1 180 ? 3.433 2.265 -21.484 1.00 81.50 180 GLY A C 1
ATOM 1476 O O . GLY A 1 180 ? 3.460 2.712 -22.629 1.00 81.50 180 GLY A O 1
ATOM 1477 N N . GLY A 1 181 ? 4.435 2.476 -20.618 1.00 66.44 181 GLY A N 1
ATOM 1478 C CA . GLY A 1 181 ? 5.602 3.305 -20.921 1.00 66.44 181 GLY A CA 1
ATOM 1479 C C . GLY A 1 181 ? 5.249 4.769 -21.208 1.00 66.44 181 GLY A C 1
ATOM 1480 O O . GLY A 1 181 ? 6.094 5.514 -21.699 1.00 66.44 181 GLY A O 1
ATOM 1481 N N . ILE A 1 182 ? 4.012 5.182 -20.918 1.00 52.53 182 ILE A N 1
ATOM 1482 C CA . ILE A 1 182 ? 3.481 6.499 -21.254 1.00 52.53 182 ILE A CA 1
ATOM 1483 C C . ILE A 1 182 ? 4.125 7.523 -20.316 1.00 52.53 182 ILE A C 1
ATOM 1485 O O . ILE A 1 182 ? 4.083 7.379 -19.094 1.00 52.53 182 ILE A O 1
ATOM 1489 N N . ASP A 1 183 ? 4.735 8.561 -20.890 1.00 51.22 183 ASP A N 1
ATOM 1490 C CA . ASP A 1 183 ? 5.032 9.790 -20.157 1.00 51.22 183 ASP A CA 1
ATOM 1491 C C . ASP A 1 183 ? 3.690 10.420 -19.784 1.00 51.22 183 ASP A C 1
ATOM 1493 O O . ASP A 1 183 ? 2.915 10.806 -20.663 1.00 51.22 183 ASP A O 1
ATOM 1497 N N . ASP A 1 184 ? 3.393 10.425 -18.487 1.00 48.62 184 ASP A N 1
ATOM 1498 C CA . ASP A 1 184 ? 2.131 10.870 -17.908 1.00 48.62 184 ASP A CA 1
ATOM 1499 C C . ASP A 1 184 ? 1.747 12.255 -18.465 1.00 48.62 184 ASP A C 1
ATOM 1501 O O . ASP A 1 184 ? 2.353 13.276 -18.130 1.00 48.62 184 ASP A O 1
ATOM 1505 N N . LYS A 1 185 ? 0.767 12.276 -19.380 1.00 45.03 185 LYS A N 1
ATOM 1506 C CA . LYS A 1 185 ? 0.198 13.494 -19.980 1.00 45.03 185 LYS A CA 1
ATOM 1507 C C . LYS A 1 185 ? -0.827 14.161 -19.058 1.00 45.03 185 LYS A C 1
ATOM 1509 O O . LYS A 1 185 ? -1.568 15.034 -19.514 1.00 45.03 185 LYS A O 1
ATOM 1514 N N . ARG A 1 186 ? -0.913 13.772 -17.780 1.00 47.50 186 ARG A N 1
ATOM 1515 C CA . ARG A 1 186 ? -1.636 14.563 -16.783 1.00 47.50 186 ARG A CA 1
ATOM 1516 C C . ARG A 1 186 ? -0.829 15.835 -16.537 1.00 47.50 186 ARG A C 1
ATOM 1518 O O . ARG A 1 186 ? 0.151 15.848 -15.799 1.00 47.50 186 ARG A O 1
ATOM 1525 N N . ASN A 1 187 ? -1.223 16.872 -17.276 1.00 38.25 187 ASN A N 1
ATOM 1526 C CA . ASN A 1 187 ? -0.761 18.242 -17.129 1.00 38.25 187 ASN A CA 1
ATOM 1527 C C . ASN A 1 187 ? -0.671 18.623 -15.654 1.00 38.25 187 ASN A C 1
ATOM 1529 O O . ASN A 1 187 ? -1.557 18.285 -14.869 1.00 38.25 187 ASN A O 1
ATOM 1533 N N . ASP A 1 188 ? 0.371 19.387 -15.344 1.00 43.44 188 ASP A N 1
ATOM 1534 C CA . ASP A 1 188 ? 0.474 20.224 -14.162 1.00 43.44 188 ASP A CA 1
ATOM 1535 C C . ASP A 1 188 ? -0.852 20.977 -13.955 1.00 43.44 188 ASP A C 1
ATOM 1537 O O . ASP A 1 188 ? -1.113 21.997 -14.593 1.00 43.44 188 ASP A O 1
ATOM 1541 N N . ILE A 1 189 ? -1.723 20.463 -13.087 1.00 36.91 189 ILE A N 1
ATOM 1542 C 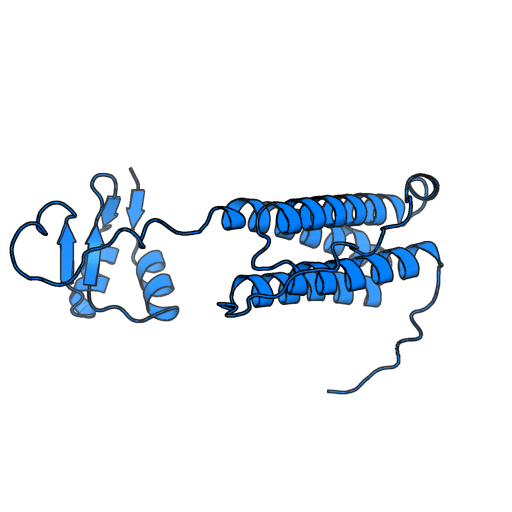CA . ILE A 1 189 ? -2.782 21.271 -12.497 1.00 36.91 189 ILE A CA 1
ATOM 1543 C C . ILE A 1 189 ? -2.185 21.805 -11.203 1.00 36.91 189 ILE A C 1
ATOM 1545 O O . ILE A 1 189 ? -2.091 21.123 -10.187 1.00 36.91 189 ILE A O 1
ATOM 1549 N N . THR A 1 190 ? -1.670 23.018 -11.363 1.00 39.56 190 THR A N 1
ATOM 1550 C CA . THR A 1 190 ? -1.401 24.055 -10.371 1.00 39.56 190 THR A CA 1
ATOM 1551 C C . THR A 1 190 ? -2.157 23.906 -9.049 1.00 39.56 190 THR A C 1
ATOM 1553 O O . THR A 1 190 ? -3.363 23.671 -9.051 1.00 39.56 190 THR A O 1
ATOM 1556 N N . LEU A 1 191 ? -1.382 24.124 -7.976 1.00 35.09 191 LEU A N 1
ATOM 1557 C CA . LEU A 1 191 ? -1.734 24.678 -6.658 1.00 35.09 191 LEU A CA 1
ATOM 1558 C C . LEU A 1 191 ? -3.142 25.273 -6.520 1.00 35.09 191 LEU A C 1
ATOM 1560 O O . LEU A 1 191 ? -3.494 26.137 -7.356 1.00 35.09 191 LEU A O 1
#

Nearest PDB structures (foldseek):
  2d9q-assembly1_A-2  TM=2.859E-01  e=2.886E+00  Homo sapiens
  1cd9-assembly1_C  TM=2.924E-01  e=4.547E+00  Homo sapiens
  3ajw-assembly1_A  TM=2.306E-01  e=6.476E+00  Salmonella enterica subsp. enterica serovar Typhimurium

Secondary structure (DSSP, 8-state):
-EEE-HHHHHHHHHHS--SEEEEPTTEEE-HHHHHHHHHTTPEEEETTS--S---S---S-SS---THHHHHHHHHHHHHHHHHHHTTT-HHHHHHHHHHHHHHHHHHHS-----------PPPPP--GGGTTSTTHHHHHHHHHHHHHHHHHHHH-GGGHHHHHHHHHHHHHHHHHHHTT----------

Solvent-accessible surface area (backbone atoms only — not comparable to full-atom values): 11680 Å² total; per-residue (Å²): 125,48,72,43,41,39,68,56,52,52,53,49,40,72,77,48,79,71,58,65,45,79,44,52,98,60,49,46,67,37,74,61,23,50,49,54,33,58,78,67,67,30,46,78,42,58,86,84,76,85,79,91,91,78,95,68,95,76,78,85,76,82,85,72,85,68,75,63,53,62,56,46,55,53,46,52,54,41,44,52,51,28,29,63,52,24,61,83,72,40,68,73,59,22,53,54,45,53,46,46,55,54,52,52,54,50,50,76,68,51,87,74,90,69,94,82,86,89,75,92,76,64,76,79,69,77,87,56,76,90,39,52,87,44,95,58,13,67,31,48,57,33,51,53,49,43,50,51,50,48,58,49,46,31,67,76,41,60,85,48,35,68,56,43,42,55,50,47,43,53,50,36,51,52,52,48,36,63,74,67,68,50,77,78,79,74,67,90,76,74,133

Foldseek 3Di:
DEEDELVNVVVVCVVPNAQEDEDEPPYYYDPRNVVNNVVVNRHYHYPPPPDDDDDDDDDPPPVDDCPCVVLLVVLLVLLVVLLVLCVVPDPVLSVLSVVLNVLVVVLVPDPDPDDDDDDPDADDADDLPVCCPPSCNVSLVSLVVSLVSLNVCCVVCVSSVVSSSVSNVSSSVSSCCVVVVDPPPPDPPDD

Radius of gyration: 22.5 Å; Cα contacts (8 Å, |Δi|>4): 167; chains: 1; bounding box: 44×36×62 Å

pLDDT: mean 79.67, std 18.07, range [34.69, 97.38]

Sequence (191 aa):
MYFFTEKDLRMMYKKKAFNQFVLEKHQKLTPEAKQFLSDRKIDVTNKKEKDIANNEPDTEKQATNTEWIGYKEVLSSEILEAYFLGEKIKHKITHRILLLETSINHMLSQEENSKETSDDRFPVCQNVSSYVVNLEGPLLVKLQKVYGLLCLMARTFPEFSHGFREVISELVDIVDTIVGGIDDKRNDITL